Protein AF-A0A1K1MQF0-F1 (afdb_monomer)

Secondary structure (DSSP, 8-state):
---HHHHHHHHHHHTTTTT-HHHHHHHHHHTT--HHHHHHHHHHHTSPPTTHHHHHHHHHHHHH-GGGGG--HHHHHHHHHHHHHTTS--S----HHHHHHHHHHTT-----------S-PPPTTS-PPP-SSTT----SSTTS-EEEEEEEEEETTEEEEEEEEEETTT--EEEEEEESS-SHHHHHHHHHHHHHH-GGGGG---S---------S-------TTHHHHGGG----PPP-

Foldseek 3Di:
DDDPLNLLVVLCVVCVNCVNVVCSVVSCVVSVHDPVVSVVCSVCVPPPDPCNLVLVVLVCQCVVDPVSLPDDLVNSLVVVVVCVVVVVDPDDRDDSVVSNVSCVVSVSDDDPPPDPPDVDDDDPPDDDDPPPCVPVLADPDWLPDKDKDWDWDQDPVAIKIKIFIATSHPRDTLFIFIDRDDDVVRVVRRVVRSCVSPVVNVPPPPPDDPDDPDDDDDDDDDDDPPVVVVVVPPDDDDDDD

pLDDT: mean 79.29, std 22.51, range [23.83, 96.75]

Mean predicted aligned error: 16.47 Å

Nearest PDB structures (foldseek):
  5mrc-assembly1_5  TM=5.516E-01  e=6.733E-02  Saccharomyces cerevisiae
  7qh7-assembly1_c  TM=4.414E-01  e=7.153E-02  Homo sapiens
  7nql-assembly1_Bh  TM=4.795E-01  e=1.479E-01  Sus scrofa
  8qbn-assembly1_Y  TM=4.069E-01  e=4.670E-01  Homo sapiens
  3a7u-assembly1_A  TM=4.341E-01  e=8.553E-01  Bos taurus

Sequence (241 aa):
EVGKEERLKFIAIKTDDGKVKGRINFYCKALEVTRQAFYDYLDRKNKPWKYQALANEMMKIHNDDKYNDTYGRQRMYMALLLKKRAGEIAIDIPCEATVRKVMAQIGLIHKPQRKPNGITKADSEARKSDDLLKRDFHADKPLEKAVTDISELKAKDGKVYVSAIFDCFDLMPLGLAIEDNMRASLCVHTVENAKNAYPDINTFRQRQPVHKCRISDSNKEVWDNSKYEQCRRKMPRQRQM

Structure (mmCIF, N/CA/C/O backbone):
data_AF-A0A1K1MQF0-F1
#
_entry.id   AF-A0A1K1MQF0-F1
#
loop_
_atom_site.group_PDB
_atom_site.id
_atom_site.type_symbol
_atom_site.label_atom_id
_atom_site.label_alt_id
_atom_site.label_comp_id
_atom_site.label_asym_id
_atom_site.label_entity_id
_atom_site.label_seq_id
_atom_site.pdbx_PDB_ins_code
_atom_site.Cartn_x
_atom_site.Cartn_y
_atom_site.Cartn_z
_atom_site.occupancy
_atom_site.B_iso_or_equiv
_atom_site.auth_seq_id
_atom_site.auth_comp_id
_atom_site.auth_asym_id
_atom_site.auth_atom_id
_atom_site.pdbx_PDB_model_num
ATOM 1 N N . GLU A 1 1 ? -22.637 17.842 13.318 1.00 62.53 1 GLU A N 1
ATOM 2 C CA . GLU A 1 1 ? -23.403 17.161 14.383 1.00 62.53 1 GLU A CA 1
ATOM 3 C C . GLU A 1 1 ? -22.451 16.330 15.228 1.00 62.53 1 GLU A C 1
ATOM 5 O O . GLU A 1 1 ? -21.556 15.715 14.664 1.00 62.53 1 GLU A O 1
ATOM 10 N N . VAL A 1 2 ? -22.605 16.343 16.554 1.00 78.62 2 VAL A N 1
ATOM 11 C CA . VAL A 1 2 ? -21.794 15.512 17.465 1.00 78.62 2 VAL A CA 1
ATOM 12 C C . VAL A 1 2 ? -22.298 14.072 17.392 1.00 78.62 2 VAL A C 1
ATOM 14 O O . VAL A 1 2 ? -23.501 13.831 17.566 1.00 78.62 2 VAL A O 1
ATOM 17 N N . GLY A 1 3 ? -21.395 13.125 17.138 1.00 88.56 3 GLY A N 1
ATOM 18 C CA . GLY A 1 3 ? -21.725 11.714 16.959 1.00 88.56 3 GLY A CA 1
ATOM 19 C C . GLY A 1 3 ? -22.238 11.065 18.248 1.00 88.56 3 GLY A C 1
ATOM 20 O O . GLY A 1 3 ? -21.877 11.460 19.357 1.00 88.56 3 GLY A O 1
ATOM 21 N N . LYS A 1 4 ? -23.067 10.018 18.128 1.00 89.19 4 LYS A N 1
ATOM 22 C CA . LYS A 1 4 ? -23.663 9.310 19.283 1.00 89.19 4 LYS A CA 1
ATOM 23 C C . LYS A 1 4 ? -22.617 8.839 20.306 1.00 89.19 4 LYS A C 1
ATOM 25 O O . LYS A 1 4 ? -22.860 8.896 21.508 1.00 89.19 4 LYS A O 1
ATOM 30 N N . GLU A 1 5 ? -21.446 8.403 19.847 1.00 88.25 5 GLU A N 1
ATOM 31 C CA . GLU A 1 5 ? -20.354 7.935 20.711 1.00 88.25 5 GLU A CA 1
ATOM 32 C C . GLU A 1 5 ? -19.682 9.067 21.506 1.00 88.25 5 GLU A C 1
ATOM 34 O O . GLU A 1 5 ? -19.318 8.875 22.664 1.00 88.25 5 GLU A O 1
ATOM 39 N N . GLU A 1 6 ? -19.580 10.265 20.932 1.00 91.50 6 GLU A N 1
ATOM 40 C CA . GLU A 1 6 ? -19.057 11.454 21.615 1.00 91.50 6 GLU A CA 1
ATOM 41 C C . GLU A 1 6 ? -20.032 11.942 22.691 1.00 91.50 6 GLU A C 1
ATOM 43 O O . GLU A 1 6 ? -19.617 12.267 23.805 1.00 91.50 6 GLU A O 1
ATOM 48 N N . ARG A 1 7 ? -21.341 11.894 22.403 1.00 94.31 7 ARG A N 1
ATOM 49 C CA . ARG A 1 7 ? -22.393 12.178 23.392 1.00 94.31 7 ARG A CA 1
ATOM 50 C C . ARG A 1 7 ? -22.310 11.209 24.574 1.00 94.31 7 ARG A C 1
ATOM 52 O O . ARG A 1 7 ? -22.320 11.638 25.722 1.00 94.31 7 ARG A O 1
ATOM 59 N N . LEU A 1 8 ? -22.154 9.911 24.308 1.00 94.44 8 LEU A N 1
ATOM 60 C CA . LEU A 1 8 ? -21.991 8.881 25.343 1.00 94.44 8 LEU A CA 1
ATOM 61 C C . LEU A 1 8 ? -20.730 9.096 26.198 1.00 94.44 8 LEU A C 1
ATOM 63 O O . LEU A 1 8 ? -20.809 9.030 27.427 1.00 94.44 8 LEU A O 1
ATOM 67 N N . LYS A 1 9 ? -19.591 9.428 25.570 1.00 93.06 9 LYS A N 1
ATOM 68 C CA . LYS A 1 9 ? -18.346 9.797 26.270 1.00 93.06 9 LYS A CA 1
ATOM 69 C C . LYS A 1 9 ? -18.548 10.992 27.200 1.00 93.06 9 LYS A C 1
ATOM 71 O O . LYS A 1 9 ? -18.100 10.956 28.344 1.00 93.06 9 LYS A O 1
ATOM 76 N N . PHE A 1 10 ? -19.251 12.025 26.741 1.00 94.00 10 PHE A N 1
ATOM 77 C CA . PHE A 1 10 ? -19.553 13.197 27.558 1.00 94.00 10 PHE A CA 1
ATOM 78 C C . PHE A 1 10 ? -20.402 12.844 28.787 1.00 94.00 10 PHE A C 1
ATOM 80 O O . PHE A 1 10 ? -20.076 13.276 29.894 1.00 94.00 10 PHE A O 1
ATOM 87 N N . ILE A 1 11 ? -21.453 12.029 28.619 1.00 93.56 11 ILE A N 1
ATOM 88 C CA . ILE A 1 11 ? -22.293 11.572 29.741 1.00 93.56 11 ILE A CA 1
ATOM 89 C C . ILE A 1 11 ? -21.434 10.831 30.766 1.00 93.56 11 ILE A C 1
ATOM 91 O O . ILE A 1 11 ? -21.545 11.096 31.962 1.00 93.56 11 ILE A O 1
ATOM 95 N N . ALA A 1 12 ? -20.548 9.947 30.307 1.00 93.00 12 ALA A N 1
ATOM 96 C CA . ALA A 1 12 ? -19.664 9.170 31.169 1.00 93.00 12 ALA A CA 1
ATOM 97 C C . ALA A 1 12 ? -18.746 10.074 32.009 1.00 93.00 12 ALA A C 1
ATOM 99 O O . ALA A 1 12 ? -18.723 9.958 33.231 1.00 93.00 12 ALA A O 1
ATOM 100 N N . ILE A 1 13 ? -18.101 11.063 31.381 1.00 93.12 13 ILE A N 1
ATOM 101 C CA . ILE A 1 13 ? -17.259 12.053 32.075 1.00 93.12 13 ILE A CA 1
ATOM 102 C C . ILE A 1 13 ? -18.073 12.842 33.110 1.00 93.12 13 ILE A C 1
ATOM 104 O O . ILE A 1 13 ? -17.643 13.024 34.246 1.00 93.12 13 ILE A O 1
ATOM 108 N N . LYS A 1 14 ? -19.272 13.310 32.744 1.00 93.12 14 LYS A N 1
ATOM 109 C CA . LYS A 1 14 ? -20.108 14.150 33.619 1.00 93.12 14 LYS A CA 1
ATOM 110 C C . LYS A 1 14 ? -20.800 13.397 34.752 1.00 93.12 14 LYS A C 1
ATOM 112 O O . LYS A 1 14 ? -21.324 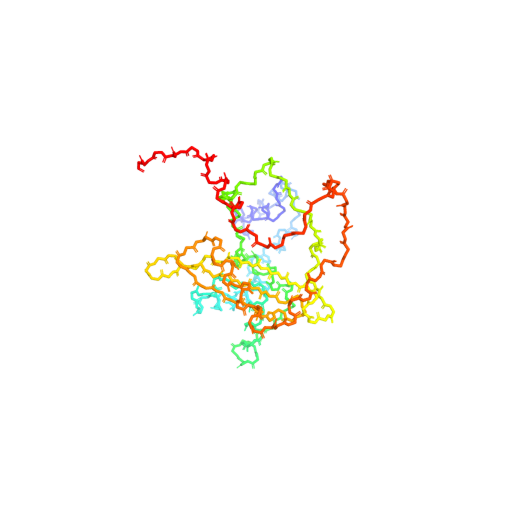14.040 35.663 1.00 93.12 14 LYS A O 1
ATOM 117 N N . THR A 1 15 ? -20.845 12.071 34.686 1.00 92.38 15 THR A N 1
ATOM 118 C CA . THR A 1 15 ? -21.513 11.222 35.682 1.00 92.38 15 THR A CA 1
ATOM 119 C C . THR A 1 15 ? -20.541 10.346 36.466 1.00 92.38 15 THR A C 1
ATOM 121 O O . THR A 1 15 ? -21.007 9.511 37.240 1.00 92.38 15 THR A O 1
ATOM 124 N N . ASP A 1 16 ? -19.228 10.549 36.289 1.00 91.12 16 ASP A N 1
ATOM 125 C CA . ASP A 1 16 ? -18.165 9.679 36.813 1.00 91.12 16 ASP A CA 1
ATOM 126 C C . ASP A 1 16 ? -18.473 8.203 36.517 1.00 91.12 16 ASP A C 1
ATOM 128 O O . ASP A 1 16 ? -18.718 7.396 37.413 1.00 91.12 16 ASP A O 1
ATOM 132 N N . ASP A 1 17 ? -18.608 7.897 35.222 1.00 89.44 17 ASP A N 1
ATOM 133 C CA . ASP A 1 17 ? -18.950 6.573 34.691 1.00 89.44 17 ASP A CA 1
ATOM 134 C C . ASP A 1 17 ? -20.224 5.965 35.310 1.00 89.44 17 ASP A C 1
ATOM 136 O O . ASP A 1 17 ? -20.354 4.757 35.497 1.00 89.44 17 ASP A O 1
ATOM 140 N N . GLY A 1 18 ? -21.203 6.820 35.617 1.00 86.88 18 GLY A N 1
ATOM 141 C CA . GLY A 1 18 ? -22.500 6.412 36.150 1.00 86.88 18 GLY A CA 1
ATOM 142 C C . GLY A 1 18 ? -22.577 6.308 37.677 1.00 86.88 18 GLY A C 1
ATOM 143 O O . GLY A 1 18 ? -23.633 5.925 38.190 1.00 86.88 18 GLY A O 1
ATOM 144 N N . LYS A 1 19 ? -21.532 6.696 38.426 1.00 88.50 19 LYS A N 1
ATOM 145 C CA . LYS A 1 19 ? -21.603 6.794 39.897 1.00 88.50 19 LYS A CA 1
ATOM 146 C C . LYS A 1 19 ? -22.586 7.875 40.354 1.00 88.50 19 LYS A C 1
ATOM 148 O O . LYS A 1 19 ? -23.324 7.678 41.320 1.00 88.50 19 LYS A O 1
ATOM 153 N N . VAL A 1 20 ? -22.685 8.990 39.624 1.00 89.06 20 VAL A N 1
ATOM 154 C CA . VAL A 1 20 ? -23.633 10.082 39.916 1.00 89.06 20 VAL A CA 1
ATOM 155 C C . VAL A 1 20 ? -25.006 9.789 39.293 1.00 89.06 20 VAL A C 1
ATOM 157 O O . VAL A 1 20 ? -25.426 10.411 38.312 1.00 89.06 20 VAL A O 1
ATOM 160 N N . LYS A 1 21 ? -25.741 8.830 39.876 1.00 82.38 21 LYS A N 1
ATOM 161 C CA . LYS A 1 21 ? -27.009 8.301 39.326 1.00 82.38 21 LYS A CA 1
ATOM 162 C C . LYS A 1 21 ? -28.082 9.366 39.062 1.00 82.38 21 LYS A C 1
ATOM 164 O O . LYS A 1 21 ? -28.774 9.305 38.045 1.00 82.38 21 LYS A O 1
ATOM 169 N N . GLY A 1 22 ? -28.189 10.373 39.934 1.00 82.19 22 GLY A N 1
ATOM 170 C CA . GLY A 1 22 ? -29.216 11.421 39.847 1.00 82.19 22 GLY A CA 1
ATOM 171 C C . GLY A 1 22 ? -29.133 12.296 38.590 1.00 82.19 22 GLY A C 1
ATOM 172 O O . GLY A 1 22 ? -30.143 12.840 38.155 1.00 82.19 22 GLY A O 1
ATOM 173 N N . ARG A 1 23 ? -27.956 12.393 37.954 1.00 87.56 23 ARG A N 1
ATOM 174 C CA . ARG A 1 23 ? -27.744 13.247 36.769 1.00 87.56 23 ARG A CA 1
ATOM 175 C C . ARG A 1 23 ? -27.770 12.486 35.442 1.00 87.56 23 ARG A C 1
ATOM 177 O O . ARG A 1 23 ? -27.858 13.114 34.392 1.00 87.56 23 ARG A O 1
ATOM 184 N N . ILE A 1 24 ? -27.763 11.149 35.464 1.00 92.12 24 ILE A N 1
ATOM 185 C CA . ILE A 1 24 ? -27.750 10.324 34.241 1.00 92.12 24 ILE A CA 1
ATOM 186 C C . ILE A 1 24 ? -28.986 10.610 33.380 1.00 92.12 24 ILE A C 1
ATOM 188 O O . ILE A 1 24 ? -28.863 10.797 32.174 1.00 92.12 24 ILE A O 1
ATOM 192 N N . ASN A 1 25 ? -30.175 10.695 33.996 1.00 93.00 25 ASN A N 1
ATOM 193 C CA . ASN A 1 25 ? -31.421 10.967 33.265 1.00 93.00 25 ASN A CA 1
ATOM 194 C C . ASN A 1 25 ? -31.382 12.309 32.536 1.00 93.00 25 ASN A C 1
ATOM 196 O O . ASN A 1 25 ? -31.827 12.413 31.399 1.00 93.00 25 ASN A O 1
ATOM 200 N N . PHE A 1 26 ? -30.859 13.326 33.225 1.00 93.69 26 PHE A N 1
ATOM 201 C CA . PHE A 1 26 ? -30.777 14.686 32.722 1.00 93.69 26 PHE A CA 1
ATOM 202 C C . PHE A 1 26 ? -29.915 14.737 31.459 1.00 93.69 26 PHE A C 1
ATOM 204 O O . PHE A 1 26 ? -30.385 15.189 30.420 1.00 93.69 26 PHE A O 1
ATOM 211 N N . TYR A 1 27 ? -28.701 14.179 31.512 1.00 94.25 27 TYR A N 1
ATOM 212 C CA . TYR A 1 27 ? -27.811 14.180 30.352 1.00 94.25 27 TYR A CA 1
ATOM 213 C C . TYR A 1 27 ? -28.294 13.273 29.216 1.00 94.25 27 TYR A C 1
ATOM 215 O O . TYR A 1 27 ? -28.165 13.648 28.055 1.00 94.25 27 TYR A O 1
ATOM 223 N N . CYS A 1 28 ? -28.881 12.113 29.532 1.00 94.31 28 CYS A N 1
ATOM 224 C CA . CYS A 1 28 ? -29.480 11.231 28.526 1.00 94.31 28 CYS A CA 1
ATOM 225 C C . CYS A 1 28 ? -30.584 11.955 27.740 1.00 94.31 28 CYS A C 1
ATOM 227 O O . CYS A 1 28 ? -30.585 11.918 26.513 1.00 94.31 28 CYS A O 1
ATOM 229 N N . LYS A 1 29 ? -31.481 12.673 28.433 1.00 94.00 29 LYS A N 1
ATOM 230 C CA . LYS A 1 29 ? -32.531 13.472 27.784 1.00 94.00 29 LYS A CA 1
ATOM 231 C C . LYS A 1 29 ? -31.958 14.643 26.986 1.00 94.00 29 LYS A C 1
ATOM 233 O O . LYS A 1 29 ? -32.339 14.816 25.838 1.00 94.00 29 LYS A O 1
ATOM 238 N N . ALA A 1 30 ? -31.030 15.406 27.565 1.00 94.38 30 ALA A N 1
ATOM 239 C CA . ALA A 1 30 ? -30.452 16.589 26.923 1.00 94.38 30 ALA A CA 1
ATOM 240 C C . ALA A 1 30 ? -29.650 16.269 25.649 1.00 94.38 30 ALA A C 1
ATOM 242 O O . ALA A 1 30 ? -29.559 17.105 24.758 1.00 94.38 30 ALA A O 1
ATOM 243 N N . LEU A 1 31 ? -29.054 15.074 25.566 1.00 94.06 31 LEU A N 1
ATOM 244 C CA . LEU A 1 31 ? -28.246 14.634 24.422 1.00 94.06 31 LEU A CA 1
ATOM 245 C C . LEU A 1 31 ? -28.977 13.658 23.492 1.00 94.06 31 LEU A C 1
ATOM 247 O O . LEU A 1 31 ? -28.362 13.147 22.551 1.00 94.06 31 LEU A O 1
ATOM 251 N N . GLU A 1 32 ? -30.261 13.403 23.757 1.00 94.56 32 GLU A N 1
ATOM 252 C CA . GLU A 1 32 ? -31.120 12.507 22.975 1.00 94.56 32 GLU A CA 1
ATOM 253 C C . GLU A 1 32 ? -30.561 11.076 22.883 1.00 94.56 32 GLU A C 1
ATOM 255 O O . GLU A 1 32 ? -30.546 10.435 21.832 1.00 94.56 32 GLU A O 1
ATOM 260 N N . VAL A 1 33 ? -30.065 10.555 24.009 1.00 94.88 33 VAL A N 1
ATOM 261 C CA . VAL A 1 33 ? -29.541 9.189 24.119 1.00 94.88 33 VAL A CA 1
ATOM 262 C C . VAL A 1 33 ? -30.343 8.410 25.155 1.00 94.88 33 VAL A C 1
ATOM 264 O O . VAL A 1 33 ? -30.633 8.893 26.245 1.00 94.88 33 VAL A O 1
ATOM 267 N N . THR A 1 34 ? -30.691 7.163 24.848 1.00 95.06 34 THR A N 1
ATOM 268 C CA . THR A 1 34 ? -31.372 6.280 25.803 1.00 95.06 34 THR A CA 1
ATOM 269 C C . THR A 1 34 ? -30.442 5.882 26.951 1.00 95.06 34 THR A C 1
ATOM 271 O O . THR A 1 34 ? -29.267 5.597 26.714 1.00 95.06 34 THR A O 1
ATOM 274 N N . ARG A 1 35 ? -30.983 5.718 28.165 1.00 93.00 35 ARG A N 1
ATOM 275 C CA . ARG A 1 35 ? -30.241 5.149 29.308 1.00 93.00 35 ARG A CA 1
ATOM 276 C C . ARG A 1 35 ? -29.629 3.778 29.003 1.00 93.00 35 ARG A C 1
ATOM 278 O O . ARG A 1 35 ? -28.502 3.536 29.414 1.00 93.00 35 ARG A O 1
ATOM 285 N N . GLN A 1 36 ? -30.340 2.924 28.260 1.00 93.69 36 GLN A N 1
ATOM 286 C CA . GLN A 1 36 ? -29.833 1.610 27.852 1.00 93.69 36 GLN A CA 1
ATOM 287 C C . GLN A 1 36 ? -28.522 1.747 27.073 1.00 93.69 36 GLN A C 1
ATOM 289 O O . GLN A 1 36 ? -27.501 1.231 27.503 1.00 93.69 36 GLN A O 1
ATOM 294 N N . ALA A 1 37 ? -28.511 2.573 26.020 1.00 93.31 37 ALA A N 1
ATOM 295 C CA . ALA A 1 37 ? -27.298 2.845 25.250 1.00 93.31 37 ALA A CA 1
ATOM 296 C C . ALA A 1 37 ? -26.139 3.414 26.094 1.00 93.31 37 ALA A C 1
ATOM 298 O O . ALA A 1 37 ? -24.980 3.198 25.744 1.00 93.31 37 ALA A O 1
ATOM 299 N N . PHE A 1 38 ? -26.423 4.140 27.184 1.00 93.88 38 PHE A N 1
ATOM 300 C CA . PHE A 1 38 ? -25.391 4.597 28.120 1.00 93.88 38 PHE A CA 1
ATOM 301 C C . PHE A 1 38 ? -24.795 3.450 28.942 1.00 93.88 38 PHE A C 1
ATOM 303 O O . PHE A 1 38 ? -23.575 3.354 29.044 1.00 93.88 38 PHE A O 1
ATOM 310 N N . TYR A 1 39 ? -25.619 2.554 29.480 1.00 92.56 39 TYR A N 1
ATOM 311 C CA . TYR A 1 39 ? -25.113 1.382 30.197 1.00 92.56 39 TYR A CA 1
ATOM 312 C C . TYR A 1 39 ? -24.409 0.387 29.266 1.00 92.56 39 TYR A C 1
ATOM 314 O O . TYR A 1 39 ? -23.329 -0.090 29.610 1.00 92.56 39 TYR A O 1
ATOM 322 N N . ASP A 1 40 ? -24.924 0.174 28.052 1.00 92.44 40 ASP A N 1
ATOM 323 C CA . ASP A 1 40 ? -24.245 -0.614 27.014 1.00 92.44 40 ASP A CA 1
ATOM 324 C C . ASP A 1 40 ? -22.883 0.004 26.654 1.00 92.44 40 ASP A C 1
ATOM 326 O O . ASP A 1 40 ? -21.899 -0.697 26.412 1.00 92.44 40 ASP A O 1
ATOM 330 N N . TYR A 1 41 ? -22.805 1.341 26.633 1.00 92.69 41 TYR A N 1
ATOM 331 C CA . TYR A 1 41 ? -21.550 2.062 26.453 1.00 92.69 41 TYR A CA 1
ATOM 332 C C . TYR A 1 41 ? -20.568 1.818 27.603 1.00 92.69 41 TYR A C 1
ATOM 334 O O . TYR A 1 41 ? -19.389 1.597 27.338 1.00 92.69 41 TYR A O 1
ATOM 342 N N . LEU A 1 42 ? -21.020 1.846 28.857 1.00 91.56 42 LEU A N 1
ATOM 343 C CA . LEU A 1 42 ? -20.149 1.585 30.006 1.00 91.56 42 LEU A CA 1
ATOM 344 C C . LEU A 1 42 ? -19.598 0.154 29.985 1.00 91.56 42 LEU A C 1
ATOM 346 O O . LEU A 1 42 ? -18.405 -0.033 30.215 1.00 91.56 42 LEU A O 1
ATOM 350 N N . ASP A 1 43 ? -20.427 -0.829 29.627 1.00 89.69 43 ASP A N 1
ATOM 351 C CA . ASP A 1 43 ? -20.006 -2.230 29.506 1.00 89.69 43 ASP A CA 1
ATOM 352 C C . ASP A 1 43 ? -18.952 -2.432 28.402 1.00 89.69 43 ASP A C 1
ATOM 354 O O . ASP A 1 43 ? -17.965 -3.147 28.581 1.00 89.69 43 ASP A O 1
ATOM 358 N N . ARG A 1 44 ? -19.105 -1.756 27.256 1.00 88.00 44 ARG A N 1
ATOM 359 C CA . ARG A 1 44 ? -18.134 -1.851 26.151 1.00 88.00 44 ARG A CA 1
ATOM 360 C C . ARG A 1 44 ? -16.904 -0.954 26.313 1.00 88.00 44 ARG A C 1
ATOM 362 O O . ARG A 1 44 ? -15.897 -1.236 25.674 1.00 88.00 44 ARG A O 1
ATOM 369 N N . LYS A 1 45 ? -16.963 0.115 27.122 1.00 83.81 45 LYS A N 1
ATOM 370 C CA . LYS A 1 45 ? -15.886 1.120 27.268 1.00 83.81 45 LYS A CA 1
ATOM 371 C C . LYS A 1 45 ? -14.561 0.484 27.686 1.00 83.81 45 LYS A C 1
ATOM 373 O O . LYS A 1 45 ? -13.519 0.859 27.161 1.00 83.81 45 LYS A O 1
ATOM 378 N N . ASN A 1 46 ? -14.619 -0.471 28.612 1.00 82.19 46 ASN A N 1
ATOM 379 C CA . ASN A 1 46 ? -13.435 -1.132 29.166 1.00 82.19 46 ASN A CA 1
ATOM 380 C C . ASN A 1 46 ? -13.073 -2.429 28.431 1.00 82.19 46 ASN A C 1
ATOM 382 O O . ASN A 1 46 ? -12.080 -3.070 28.774 1.00 82.19 46 ASN A O 1
ATOM 386 N N . LYS A 1 47 ? -13.863 -2.842 27.430 1.00 84.75 47 LYS A N 1
ATOM 387 C CA . LYS A 1 47 ? -13.553 -4.044 26.659 1.00 84.75 47 LYS A CA 1
ATOM 388 C C . LYS A 1 47 ? -12.400 -3.744 25.701 1.00 84.75 47 LYS A C 1
ATOM 390 O O . LYS A 1 47 ? -12.435 -2.723 25.009 1.00 84.75 47 LYS A O 1
ATOM 395 N N . PRO A 1 48 ? -11.389 -4.627 25.628 1.00 83.31 48 PRO A N 1
ATOM 396 C CA . PRO A 1 48 ? -10.318 -4.470 24.664 1.00 83.31 48 PRO A CA 1
ATOM 397 C C . PRO A 1 48 ? -10.908 -4.447 23.257 1.00 83.31 48 PRO A C 1
ATOM 399 O O . PRO A 1 48 ? -11.870 -5.153 22.938 1.00 83.31 48 PRO A O 1
ATOM 402 N N . TRP A 1 49 ? -10.329 -3.610 22.404 1.00 88.25 49 TRP A N 1
ATOM 403 C CA . TRP A 1 49 ? -10.736 -3.544 21.013 1.00 88.25 49 TRP A CA 1
ATOM 404 C C . TRP A 1 49 ? -10.611 -4.932 20.366 1.00 88.25 49 TRP A C 1
ATOM 406 O O . TRP A 1 49 ? -9.609 -5.618 20.553 1.00 88.25 49 TRP A O 1
ATOM 416 N N . LYS A 1 50 ? -11.613 -5.352 19.577 1.00 89.50 50 LYS A N 1
ATOM 417 C CA . LYS A 1 50 ? -11.656 -6.679 18.925 1.00 89.50 50 LYS A CA 1
ATOM 418 C C . LYS A 1 50 ? -10.342 -7.050 18.224 1.00 89.50 50 LYS A C 1
ATOM 420 O O . LYS A 1 50 ? -9.955 -8.212 18.225 1.00 89.50 50 LYS A O 1
ATOM 425 N N . TYR A 1 51 ? -9.674 -6.070 17.615 1.00 94.38 51 TYR A N 1
ATOM 426 C CA . TYR A 1 51 ? -8.428 -6.271 16.873 1.00 94.38 51 TYR A CA 1
ATOM 427 C C . TYR A 1 51 ? -7.183 -5.840 17.651 1.00 94.38 51 TYR A C 1
ATOM 429 O O . TYR A 1 51 ? -6.127 -5.702 17.046 1.00 94.38 51 TYR A O 1
ATOM 437 N N . GLN A 1 52 ? -7.270 -5.649 18.970 1.00 93.38 52 GLN A N 1
ATOM 438 C CA . GLN A 1 52 ? -6.146 -5.184 19.783 1.00 93.38 52 GLN A CA 1
ATOM 439 C C . GLN A 1 52 ? -4.940 -6.122 19.677 1.00 93.38 52 GLN A C 1
ATOM 441 O O . GLN A 1 52 ? -3.825 -5.660 19.466 1.00 93.38 52 GLN A O 1
ATOM 446 N N . ALA A 1 53 ? -5.156 -7.438 19.760 1.00 94.06 53 ALA A N 1
ATOM 447 C CA . ALA A 1 53 ? -4.072 -8.411 19.630 1.00 94.06 53 ALA A CA 1
ATOM 448 C C . ALA A 1 53 ? -3.417 -8.354 18.237 1.00 94.06 53 ALA A C 1
ATOM 450 O O . ALA A 1 53 ? -2.197 -8.315 18.126 1.00 94.06 53 ALA A O 1
ATOM 451 N N . LEU A 1 54 ? -4.227 -8.253 17.179 1.00 95.88 54 LEU A N 1
ATOM 452 C CA . LEU A 1 54 ? -3.748 -8.110 15.802 1.00 95.88 54 LEU A CA 1
ATOM 453 C C . LEU A 1 54 ? -2.970 -6.806 15.591 1.00 95.88 54 LEU A C 1
ATOM 455 O O . LEU A 1 54 ? -1.918 -6.812 14.961 1.00 95.88 54 LEU A O 1
ATOM 459 N N . ALA A 1 55 ? -3.471 -5.700 16.136 1.00 95.50 55 ALA A N 1
ATOM 460 C CA . ALA A 1 55 ? -2.806 -4.407 16.107 1.00 95.50 55 ALA A CA 1
ATOM 461 C C . ALA A 1 55 ? -1.448 -4.449 16.813 1.00 95.50 55 ALA A C 1
ATOM 463 O O . ALA A 1 55 ? -0.472 -3.934 16.277 1.00 95.50 55 ALA A O 1
ATOM 464 N N . ASN A 1 56 ? -1.367 -5.100 17.976 1.00 95.25 56 ASN A N 1
ATOM 465 C CA . ASN A 1 56 ? -0.114 -5.247 18.708 1.00 95.25 56 ASN A CA 1
ATOM 466 C C . ASN A 1 56 ? 0.929 -6.017 17.880 1.00 95.25 56 ASN A C 1
ATOM 468 O O . ASN A 1 56 ? 2.076 -5.589 17.809 1.00 95.25 56 ASN A O 1
ATOM 472 N N . GLU A 1 57 ? 0.536 -7.101 17.203 1.00 96.12 57 GLU A N 1
ATOM 473 C CA . GLU A 1 57 ? 1.446 -7.848 16.321 1.00 96.12 57 GLU A CA 1
ATOM 474 C C . GLU A 1 57 ? 1.878 -7.043 15.089 1.00 96.12 57 GLU A C 1
ATOM 476 O O . GLU A 1 57 ? 3.053 -7.052 14.727 1.00 96.12 57 GLU A O 1
ATOM 481 N N . MET A 1 58 ? 0.967 -6.282 14.473 1.00 95.50 58 MET A N 1
ATOM 482 C CA . MET A 1 58 ? 1.320 -5.370 13.377 1.00 95.50 58 MET A CA 1
ATOM 483 C C . MET A 1 58 ? 2.327 -4.307 13.816 1.00 95.50 58 MET A C 1
ATOM 485 O O . MET A 1 58 ? 3.250 -3.996 13.067 1.00 95.50 58 MET A O 1
ATOM 489 N N . MET A 1 59 ? 2.163 -3.76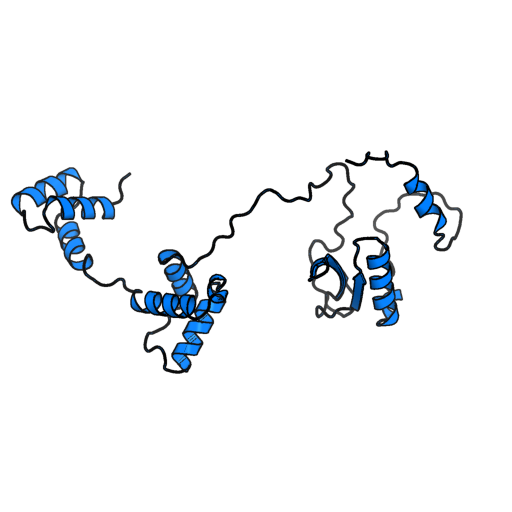1 15.024 1.00 95.31 59 MET A N 1
ATOM 490 C CA . MET A 1 59 ? 3.087 -2.777 15.587 1.00 95.31 59 MET A CA 1
ATOM 491 C C . MET A 1 59 ? 4.453 -3.389 15.897 1.00 95.31 59 MET A C 1
ATOM 493 O O . MET A 1 59 ? 5.459 -2.738 15.642 1.00 95.31 59 MET A O 1
ATOM 497 N N . LYS A 1 60 ? 4.510 -4.636 16.389 1.00 95.56 60 LYS A N 1
ATOM 498 C CA . LYS A 1 60 ? 5.780 -5.365 16.541 1.00 95.56 60 LYS A CA 1
ATOM 499 C C . LYS A 1 60 ? 6.482 -5.494 15.193 1.00 95.56 60 LYS A C 1
ATOM 501 O O . LYS A 1 60 ? 7.573 -4.973 15.046 1.00 95.56 60 LYS A O 1
ATOM 506 N N . ILE A 1 61 ? 5.804 -6.046 14.181 1.00 94.56 61 ILE A N 1
ATOM 507 C CA . ILE A 1 61 ? 6.362 -6.186 12.823 1.00 94.56 61 ILE A CA 1
ATOM 508 C C . ILE A 1 61 ? 6.853 -4.840 12.282 1.00 94.56 61 ILE A C 1
ATOM 510 O O . ILE A 1 61 ? 7.933 -4.759 11.710 1.00 94.56 61 ILE A O 1
ATOM 514 N N . HIS A 1 62 ? 6.073 -3.775 12.459 1.00 93.62 62 HIS A N 1
ATOM 515 C CA . HIS A 1 62 ? 6.461 -2.441 12.012 1.00 93.62 62 HIS A CA 1
ATOM 516 C C . HIS A 1 62 ? 7.715 -1.912 12.725 1.00 93.62 62 HIS A C 1
ATOM 518 O O . HIS A 1 62 ? 8.534 -1.264 12.087 1.00 93.62 62 HIS A O 1
ATOM 524 N N . ASN A 1 63 ? 7.875 -2.204 14.016 1.00 93.75 63 ASN A N 1
ATOM 525 C CA . ASN A 1 63 ? 9.005 -1.745 14.823 1.00 93.75 63 ASN A CA 1
ATOM 526 C C . ASN A 1 63 ? 10.230 -2.674 14.763 1.00 93.75 63 ASN A C 1
ATOM 528 O O . ASN A 1 63 ? 11.300 -2.266 15.207 1.00 93.75 63 ASN A O 1
ATOM 532 N N . ASP A 1 64 ? 10.085 -3.895 14.237 1.00 93.00 64 ASP A N 1
ATOM 533 C CA . ASP A 1 64 ? 11.177 -4.871 14.117 1.00 93.00 64 ASP A CA 1
ATOM 534 C C . ASP A 1 64 ? 12.311 -4.352 13.206 1.00 93.00 64 ASP A C 1
ATOM 536 O O . ASP A 1 64 ? 13.478 -4.655 13.442 1.00 93.00 64 ASP A O 1
ATOM 540 N N . ASP A 1 65 ? 11.983 -3.555 12.181 1.00 91.44 65 ASP A N 1
ATOM 541 C CA . ASP A 1 65 ? 12.951 -2.970 11.247 1.00 91.44 65 ASP A CA 1
ATOM 542 C C . ASP A 1 65 ? 12.522 -1.553 10.833 1.00 91.44 65 ASP A C 1
ATOM 544 O O . ASP A 1 65 ? 11.359 -1.302 10.511 1.00 91.44 65 ASP A O 1
ATOM 548 N N . LYS A 1 66 ? 13.486 -0.630 10.760 1.00 86.81 66 LYS A N 1
ATOM 549 C CA . LYS A 1 66 ? 13.291 0.737 10.263 1.00 86.81 66 LYS A CA 1
ATOM 550 C C . LYS A 1 66 ? 12.653 0.782 8.867 1.00 86.81 66 LYS A C 1
ATOM 552 O O . LYS A 1 66 ? 11.906 1.714 8.598 1.00 86.81 66 LYS A O 1
ATOM 557 N N . TYR A 1 67 ? 12.931 -0.185 7.992 1.00 86.44 67 TYR A N 1
ATOM 558 C CA . TYR A 1 67 ? 12.405 -0.243 6.620 1.00 86.44 67 TYR A CA 1
ATOM 559 C C . TYR A 1 67 ? 10.968 -0.790 6.522 1.00 86.44 67 TYR A C 1
ATOM 561 O O . TYR A 1 67 ? 10.341 -0.733 5.451 1.00 86.44 67 TYR A O 1
ATOM 569 N N . ASN A 1 68 ? 10.419 -1.308 7.629 1.00 88.06 68 ASN A N 1
ATOM 570 C CA . ASN A 1 68 ? 9.034 -1.778 7.695 1.00 88.06 68 ASN A CA 1
ATOM 571 C C . ASN A 1 68 ? 8.028 -0.620 7.787 1.00 88.06 68 ASN A C 1
ATOM 573 O O . ASN A 1 68 ? 6.816 -0.833 7.676 1.00 88.06 68 ASN A O 1
ATOM 577 N N . ASP A 1 69 ? 8.510 0.619 7.892 1.00 84.19 69 ASP A N 1
ATOM 578 C CA . ASP A 1 69 ? 7.711 1.833 7.744 1.00 84.19 69 ASP A CA 1
ATOM 579 C C . ASP A 1 69 ? 7.005 1.932 6.382 1.00 84.19 69 ASP A C 1
ATOM 581 O O . ASP A 1 69 ? 5.898 2.465 6.278 1.00 84.19 69 ASP A O 1
ATOM 585 N N . THR A 1 70 ? 7.594 1.326 5.349 1.00 84.06 70 THR A N 1
ATOM 586 C CA . THR A 1 70 ? 7.030 1.262 3.998 1.00 84.06 70 THR A CA 1
ATOM 587 C C . THR A 1 70 ? 6.035 0.121 3.783 1.00 84.06 70 THR A C 1
ATOM 589 O O . THR A 1 70 ? 5.507 -0.016 2.672 1.00 84.06 70 THR A O 1
ATOM 592 N N . TYR A 1 71 ? 5.783 -0.738 4.778 1.00 89.69 71 TYR A N 1
ATOM 593 C CA . TYR A 1 71 ? 4.956 -1.927 4.575 1.00 89.69 71 TYR A CA 1
ATOM 594 C C . TYR A 1 71 ? 3.519 -1.553 4.222 1.00 89.69 71 TYR A C 1
ATOM 596 O O . TYR A 1 71 ? 2.714 -1.115 5.042 1.00 89.69 71 TYR A O 1
ATOM 604 N N . GLY A 1 72 ? 3.178 -1.802 2.961 1.00 89.19 72 GLY A N 1
ATOM 605 C CA . GLY A 1 72 ? 1.803 -1.773 2.500 1.00 89.19 72 GLY A CA 1
ATOM 606 C C . GLY A 1 72 ? 1.010 -2.965 3.033 1.00 89.19 72 GLY A C 1
ATOM 607 O O . GLY A 1 72 ? 1.563 -3.951 3.526 1.00 89.19 72 GLY A O 1
ATOM 608 N N . ARG A 1 73 ? -0.309 -2.896 2.844 1.00 91.69 73 ARG A N 1
ATOM 609 C CA . ARG A 1 73 ? -1.282 -3.945 3.189 1.00 91.69 73 ARG A CA 1
ATOM 610 C C . ARG A 1 73 ? -0.789 -5.364 2.883 1.00 91.69 73 ARG A C 1
ATOM 612 O O . ARG A 1 73 ? -0.840 -6.219 3.758 1.00 91.69 73 ARG A O 1
ATOM 619 N N . GLN A 1 74 ? -0.330 -5.598 1.654 1.00 92.62 74 GLN A N 1
ATOM 620 C CA . GLN A 1 74 ? 0.065 -6.926 1.190 1.00 92.62 74 GLN A CA 1
ATOM 621 C C . GLN A 1 74 ? 1.296 -7.446 1.941 1.00 92.62 74 GLN A C 1
ATOM 623 O O . GLN A 1 74 ? 1.272 -8.564 2.445 1.00 92.62 74 GLN A O 1
ATOM 628 N N . ARG A 1 75 ? 2.338 -6.615 2.092 1.00 94.81 75 ARG A N 1
ATOM 629 C CA . ARG A 1 75 ? 3.565 -6.984 2.819 1.00 94.81 75 ARG A CA 1
ATOM 630 C C . ARG A 1 75 ? 3.287 -7.258 4.296 1.00 94.81 75 ARG A C 1
ATOM 632 O O . ARG A 1 75 ? 3.733 -8.275 4.814 1.00 94.81 75 ARG A O 1
ATOM 639 N N . MET A 1 76 ? 2.473 -6.420 4.942 1.00 95.44 76 MET A N 1
ATOM 640 C CA . MET A 1 76 ? 2.055 -6.636 6.331 1.00 95.44 76 MET A CA 1
ATOM 641 C C . MET A 1 76 ? 1.249 -7.934 6.492 1.00 95.44 76 MET A C 1
ATOM 643 O O . MET A 1 76 ? 1.485 -8.706 7.417 1.00 95.44 76 MET A O 1
ATOM 647 N N . TYR A 1 77 ? 0.321 -8.209 5.571 1.00 96.31 77 TYR A N 1
ATOM 648 C CA . TYR A 1 77 ? -0.459 -9.445 5.586 1.00 96.31 77 TYR A CA 1
ATOM 649 C C . TYR A 1 77 ? 0.425 -10.690 5.430 1.00 96.31 77 TYR A C 1
ATOM 651 O O . TYR A 1 77 ? 0.279 -11.643 6.192 1.00 96.31 77 TYR A O 1
ATOM 659 N N . MET A 1 78 ? 1.379 -10.663 4.496 1.00 96.44 78 MET A N 1
ATOM 660 C CA . MET A 1 78 ? 2.333 -11.759 4.310 1.00 96.44 78 MET A CA 1
ATOM 661 C C . MET A 1 78 ? 3.226 -11.955 5.541 1.00 96.44 78 MET A C 1
ATOM 663 O O . MET A 1 78 ? 3.403 -13.091 5.971 1.00 96.44 78 MET A O 1
ATOM 667 N N . ALA A 1 79 ? 3.725 -10.875 6.149 1.00 95.69 79 ALA A N 1
ATOM 668 C CA . ALA A 1 79 ? 4.541 -10.948 7.361 1.00 95.69 79 ALA A CA 1
ATOM 669 C C . ALA A 1 79 ? 3.787 -11.606 8.528 1.00 95.69 79 ALA A C 1
ATOM 671 O O . ALA A 1 79 ? 4.317 -12.506 9.179 1.00 95.69 79 ALA A O 1
ATOM 672 N N . LEU A 1 80 ? 2.520 -11.231 8.740 1.00 96.50 80 LEU A N 1
ATOM 673 C CA . LEU A 1 80 ? 1.663 -11.870 9.741 1.00 96.50 80 LEU A CA 1
ATOM 674 C C . LEU A 1 80 ? 1.496 -13.372 9.465 1.00 96.50 80 LEU A C 1
ATOM 676 O O . LEU A 1 80 ? 1.639 -14.183 10.378 1.00 96.50 80 LEU A O 1
ATOM 680 N N . LEU A 1 81 ? 1.217 -13.759 8.213 1.00 96.56 81 LEU A N 1
ATOM 681 C CA . LEU A 1 81 ? 1.051 -15.169 7.839 1.00 96.56 81 LEU A CA 1
ATOM 682 C C . LEU A 1 81 ? 2.329 -15.987 8.054 1.00 96.56 81 LEU A C 1
ATOM 684 O O . LEU A 1 81 ? 2.245 -17.126 8.515 1.00 96.56 81 LEU A O 1
ATOM 688 N N . LEU A 1 82 ? 3.496 -15.416 7.743 1.00 95.69 82 LEU A N 1
ATOM 689 C CA . LEU A 1 82 ? 4.791 -16.059 7.972 1.00 95.69 82 LEU A CA 1
ATOM 690 C C . LEU A 1 82 ? 5.036 -16.286 9.465 1.00 95.69 82 LEU A C 1
ATOM 692 O O . LEU A 1 82 ? 5.312 -17.418 9.858 1.00 95.69 82 LEU A O 1
ATOM 696 N N . LYS A 1 83 ? 4.829 -15.262 10.302 1.00 94.88 83 LYS A N 1
ATOM 697 C CA . LYS A 1 83 ? 4.978 -15.385 11.760 1.00 94.88 83 LYS A CA 1
ATOM 698 C C . LYS A 1 83 ? 3.989 -16.382 12.377 1.00 94.88 83 LYS A C 1
ATOM 700 O O . LYS A 1 83 ? 4.361 -17.157 13.255 1.00 94.88 83 LYS A O 1
ATOM 705 N N . LYS A 1 84 ? 2.744 -16.443 11.884 1.00 95.25 84 LYS A N 1
ATOM 706 C CA . LYS A 1 84 ? 1.772 -17.473 12.304 1.00 95.25 84 LYS A CA 1
ATOM 707 C C . LYS A 1 84 ? 2.232 -18.879 11.915 1.00 95.25 84 LYS A C 1
ATOM 709 O O . LYS A 1 84 ? 2.136 -19.793 12.726 1.00 95.25 84 LYS A O 1
ATOM 714 N N . ARG A 1 85 ? 2.755 -19.065 10.698 1.00 94.00 85 ARG A N 1
ATOM 715 C CA . ARG A 1 85 ? 3.287 -20.363 10.243 1.00 94.00 85 ARG A CA 1
ATOM 716 C C . ARG A 1 85 ? 4.511 -20.800 11.054 1.00 94.00 85 ARG A C 1
ATOM 718 O O . ARG A 1 85 ? 4.662 -21.989 11.300 1.00 94.00 85 ARG A O 1
ATOM 725 N N . ALA A 1 86 ? 5.343 -19.852 11.480 1.00 94.06 86 ALA A N 1
ATOM 726 C CA . ALA A 1 86 ? 6.488 -20.095 12.354 1.00 94.06 86 ALA A CA 1
ATOM 727 C C . ALA A 1 86 ? 6.101 -20.375 13.821 1.00 94.06 86 ALA A C 1
ATOM 729 O O . ALA A 1 86 ? 6.961 -20.726 14.621 1.00 94.06 86 ALA A O 1
ATOM 730 N N . GLY A 1 87 ? 4.822 -20.227 14.192 1.00 92.56 87 GLY A N 1
ATOM 731 C CA . GLY A 1 87 ? 4.353 -20.413 15.568 1.00 92.56 87 GLY A CA 1
ATOM 732 C C . GLY A 1 87 ? 4.675 -19.246 16.509 1.00 92.56 87 GLY A C 1
ATOM 733 O O . GLY A 1 87 ? 4.415 -19.345 17.703 1.00 92.56 87 GLY A O 1
ATOM 734 N N . GLU A 1 88 ? 5.194 -18.129 15.991 1.00 91.38 88 GLU A N 1
ATOM 735 C CA . GLU A 1 88 ? 5.508 -16.926 16.779 1.00 91.38 88 GLU A CA 1
ATOM 736 C C . GLU A 1 88 ? 4.245 -16.187 17.235 1.00 91.38 88 GLU A C 1
ATOM 738 O O . GLU A 1 88 ? 4.250 -15.475 18.239 1.00 91.38 88 GLU A O 1
ATOM 743 N N . ILE A 1 89 ? 3.152 -16.346 16.483 1.00 92.38 89 ILE A N 1
ATOM 744 C CA . ILE A 1 89 ? 1.878 -15.682 16.738 1.00 92.38 89 ILE A CA 1
ATOM 745 C C . ILE A 1 89 ? 0.758 -16.723 16.808 1.00 92.38 89 ILE A C 1
ATOM 747 O O . ILE A 1 89 ? 0.527 -17.466 15.856 1.00 92.38 89 ILE A O 1
ATOM 751 N N . ALA A 1 90 ? -0.001 -16.708 17.907 1.00 90.75 90 ALA A N 1
ATOM 752 C CA . ALA A 1 90 ? -1.131 -17.614 18.144 1.00 90.75 90 ALA A CA 1
ATOM 753 C C . ALA A 1 90 ? -2.503 -17.057 17.705 1.00 90.75 90 ALA A C 1
ATOM 755 O O . ALA A 1 90 ? -3.516 -17.747 17.803 1.00 90.75 90 ALA A O 1
ATOM 756 N N . ILE A 1 91 ? -2.573 -15.801 17.251 1.00 92.19 91 ILE A N 1
ATOM 757 C CA . ILE A 1 91 ? -3.842 -15.170 16.866 1.00 92.19 91 ILE A CA 1
ATOM 758 C C . ILE A 1 91 ? -4.333 -15.670 15.506 1.00 92.19 91 ILE A C 1
ATOM 760 O O . ILE A 1 91 ? -3.548 -15.999 14.610 1.00 92.19 91 ILE A O 1
ATOM 764 N N . ASP A 1 92 ? -5.651 -15.647 15.314 1.00 92.06 92 ASP A N 1
ATOM 765 C CA . ASP A 1 92 ? -6.206 -15.839 13.984 1.00 92.06 92 ASP A CA 1
ATOM 766 C C . ASP A 1 92 ? -6.036 -14.585 13.114 1.00 92.06 92 ASP A C 1
ATOM 768 O O . ASP A 1 92 ? -6.260 -13.457 13.564 1.00 92.06 92 ASP A O 1
ATOM 772 N N . ILE A 1 93 ? -5.619 -14.785 11.862 1.00 94.12 93 ILE A N 1
ATOM 773 C CA . ILE A 1 93 ? -5.329 -13.689 10.936 1.00 94.12 93 ILE A CA 1
ATOM 774 C C . ILE A 1 93 ? -6.530 -13.557 10.000 1.00 94.12 93 ILE A C 1
ATOM 776 O O . ILE A 1 93 ? -6.767 -14.454 9.189 1.00 94.12 93 ILE A O 1
ATOM 780 N N . PRO A 1 94 ? -7.281 -12.444 10.067 1.00 94.81 94 PRO A N 1
ATOM 781 C CA . PRO A 1 94 ? -8.443 -12.245 9.217 1.00 94.81 94 PRO A CA 1
ATOM 782 C C . PRO A 1 94 ? -8.021 -11.963 7.771 1.00 94.81 94 PRO A C 1
ATOM 784 O O . PRO A 1 94 ? -6.845 -11.780 7.462 1.00 94.81 94 PRO A O 1
ATOM 787 N N . CYS A 1 95 ? -8.995 -11.849 6.867 1.00 95.56 95 CYS A N 1
ATOM 788 C CA . CYS A 1 95 ? -8.713 -11.522 5.472 1.00 95.56 95 CYS A CA 1
ATOM 789 C C . CYS A 1 95 ? -7.930 -10.203 5.316 1.00 95.56 95 CYS A C 1
ATOM 791 O O . CYS A 1 95 ? -8.059 -9.260 6.107 1.00 95.56 95 CYS A O 1
ATOM 793 N N . GLU A 1 96 ? -7.182 -10.100 4.220 1.00 95.19 96 GLU A N 1
ATOM 794 C CA . GLU A 1 96 ? -6.326 -8.954 3.894 1.00 95.19 96 GLU A CA 1
ATOM 795 C C . GLU A 1 96 ? -7.088 -7.605 3.924 1.00 95.19 96 GLU A C 1
ATOM 797 O O . GLU A 1 96 ? -6.535 -6.538 4.199 1.00 95.19 96 GLU A O 1
ATOM 802 N N . ALA A 1 97 ? -8.396 -7.608 3.631 1.00 95.44 97 ALA A N 1
ATOM 803 C CA . ALA A 1 97 ? -9.241 -6.409 3.692 1.00 95.44 97 ALA A CA 1
ATOM 804 C C . ALA A 1 97 ? -9.463 -5.917 5.127 1.00 95.44 97 ALA A C 1
ATOM 806 O O . ALA A 1 97 ? -9.471 -4.709 5.368 1.00 95.44 97 ALA A O 1
ATOM 807 N N . THR A 1 98 ? -9.610 -6.838 6.078 1.00 95.25 98 THR A N 1
ATOM 808 C CA . THR A 1 98 ? -9.716 -6.518 7.505 1.00 95.25 98 THR A CA 1
ATOM 809 C C . THR A 1 98 ? -8.381 -6.026 8.039 1.00 95.25 98 THR A C 1
ATOM 811 O O . THR A 1 98 ? -8.353 -5.009 8.723 1.00 95.25 98 THR A O 1
ATOM 814 N N . VAL A 1 99 ? -7.276 -6.660 7.637 1.00 95.69 99 VAL A N 1
ATOM 815 C CA . VAL A 1 99 ? -5.921 -6.189 7.962 1.00 95.69 99 VAL A CA 1
ATOM 816 C C . VAL A 1 99 ? -5.720 -4.740 7.528 1.00 95.69 99 VAL A C 1
ATOM 818 O O . VAL A 1 99 ? -5.334 -3.911 8.345 1.00 95.69 99 VAL A O 1
ATOM 821 N N . ARG A 1 100 ? -6.109 -4.385 6.298 1.00 94.88 100 ARG A N 1
ATOM 822 C CA . ARG A 1 100 ? -6.074 -2.989 5.834 1.00 94.88 100 ARG A CA 1
ATOM 823 C C . ARG A 1 100 ? -6.884 -2.043 6.727 1.00 94.88 100 ARG A C 1
ATOM 825 O O . ARG A 1 100 ? -6.431 -0.938 7.004 1.00 94.88 100 ARG A O 1
ATOM 832 N N . LYS A 1 101 ? -8.093 -2.437 7.147 1.00 94.81 101 LYS A N 1
ATOM 833 C CA . LYS A 1 101 ? -8.938 -1.606 8.027 1.00 94.81 101 LYS A CA 1
ATOM 834 C C . LYS A 1 101 ? -8.265 -1.373 9.379 1.00 94.81 101 LYS A C 1
ATOM 836 O O . LYS A 1 101 ? -8.217 -0.233 9.827 1.00 94.81 101 LYS A O 1
ATOM 841 N N . VAL A 1 102 ? -7.704 -2.426 9.971 1.00 95.38 102 VAL A N 1
ATOM 842 C CA . VAL A 1 102 ? -6.977 -2.352 11.245 1.00 95.38 102 VAL A CA 1
ATOM 843 C C . VAL A 1 102 ? -5.749 -1.461 11.099 1.00 95.38 102 VAL A C 1
ATOM 845 O O . VAL A 1 102 ? -5.633 -0.511 11.862 1.00 95.38 102 VAL A O 1
ATOM 848 N N . MET A 1 103 ? -4.923 -1.660 10.062 1.00 94.81 103 MET A N 1
ATOM 849 C CA . MET A 1 103 ? -3.773 -0.794 9.752 1.00 94.81 103 MET A CA 1
ATOM 850 C C . MET A 1 103 ? -4.168 0.684 9.645 1.00 94.81 103 MET A C 1
ATOM 852 O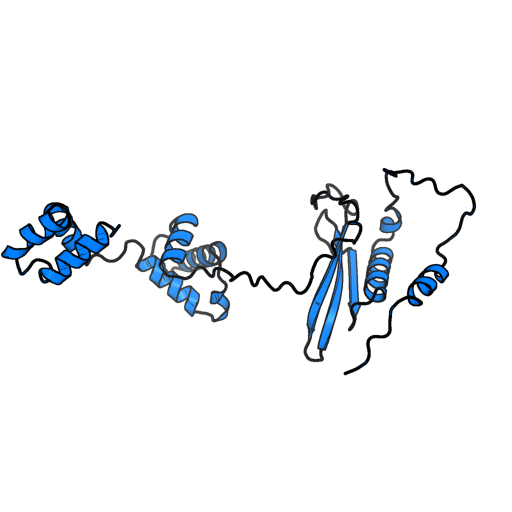 O . MET A 1 103 ? -3.454 1.546 10.148 1.00 94.81 103 MET A O 1
ATOM 856 N N . ALA A 1 104 ? -5.308 0.990 9.014 1.00 93.12 104 ALA A N 1
ATOM 857 C CA . ALA A 1 104 ? -5.809 2.360 8.915 1.00 93.12 104 ALA A CA 1
ATOM 858 C C . ALA A 1 104 ? -6.153 2.950 10.291 1.00 93.12 104 ALA A C 1
ATOM 860 O O . ALA A 1 104 ? -5.853 4.111 10.549 1.00 93.12 104 ALA A O 1
ATOM 861 N N . GLN A 1 105 ? -6.778 2.153 11.161 1.00 92.62 105 GLN A N 1
ATOM 862 C CA . GLN A 1 105 ? -7.201 2.571 12.500 1.00 92.62 105 GLN A CA 1
ATOM 863 C C . GLN A 1 105 ? -6.019 2.799 13.447 1.00 92.62 105 GLN A C 1
ATOM 865 O O . GLN A 1 105 ? -6.099 3.687 14.290 1.00 92.62 105 GLN A O 1
ATOM 870 N N . ILE A 1 106 ? -4.925 2.050 13.281 1.00 93.44 106 ILE A N 1
ATOM 871 C CA . ILE A 1 106 ? -3.690 2.213 14.070 1.00 93.44 106 ILE A CA 1
ATOM 872 C C . ILE A 1 106 ? -2.659 3.146 13.421 1.00 93.44 106 ILE A C 1
ATOM 874 O O . ILE A 1 106 ? -1.571 3.318 13.956 1.00 93.44 106 ILE A O 1
ATOM 878 N N . GLY A 1 107 ? -2.977 3.752 12.274 1.00 90.88 107 GLY A N 1
ATOM 879 C CA . GLY A 1 107 ? -2.107 4.741 11.629 1.00 90.88 107 GLY A CA 1
ATOM 880 C C . GLY A 1 107 ? -0.931 4.173 10.826 1.00 90.88 107 GLY A C 1
ATOM 881 O O . GLY A 1 107 ? -0.066 4.937 10.416 1.00 90.88 107 GLY A O 1
ATOM 882 N N . LEU A 1 108 ? -0.912 2.871 10.523 1.00 90.50 108 LEU A N 1
ATOM 883 C CA . LEU A 1 108 ? 0.142 2.237 9.713 1.00 90.50 108 LEU A CA 1
ATOM 884 C C . LEU A 1 108 ? -0.059 2.383 8.194 1.00 90.50 108 LEU A C 1
ATOM 886 O O . LEU A 1 108 ? 0.707 1.834 7.406 1.00 90.50 108 LEU A O 1
ATOM 890 N N . ILE A 1 109 ? -1.087 3.107 7.741 1.00 85.25 109 ILE A N 1
ATOM 891 C CA . ILE A 1 109 ? -1.236 3.436 6.318 1.00 85.25 109 ILE A CA 1
ATOM 892 C C . ILE A 1 109 ? -0.574 4.780 6.046 1.00 85.25 109 ILE A C 1
ATOM 894 O O . ILE A 1 109 ? -1.164 5.836 6.284 1.00 85.25 109 ILE A O 1
ATOM 898 N N . HIS A 1 110 ? 0.621 4.731 5.461 1.00 73.44 110 HIS A N 1
ATOM 899 C CA . HIS A 1 110 ? 1.238 5.907 4.869 1.00 73.44 110 HIS A CA 1
ATOM 900 C C . HIS A 1 110 ? 0.429 6.356 3.650 1.00 73.44 110 HIS A C 1
ATOM 902 O O . HIS A 1 110 ? 0.350 5.668 2.632 1.00 73.44 110 HIS A O 1
ATOM 908 N N . LYS A 1 111 ? -0.186 7.535 3.751 1.00 68.88 111 LYS A N 1
ATOM 909 C CA . LYS A 1 111 ? -0.707 8.245 2.585 1.00 68.88 111 LYS A CA 1
ATOM 910 C C . LYS A 1 111 ? 0.435 9.106 2.056 1.00 68.88 111 LYS A C 1
ATOM 912 O O . LYS A 1 111 ? 0.783 10.074 2.735 1.00 68.88 111 LYS A O 1
ATOM 917 N N . PRO A 1 112 ? 1.039 8.789 0.896 1.00 63.94 112 PRO A N 1
ATOM 918 C CA . PRO A 1 112 ? 2.035 9.676 0.321 1.00 63.94 112 PRO A CA 1
ATOM 919 C C . PRO A 1 112 ? 1.387 11.047 0.123 1.00 63.94 112 PRO A C 1
ATOM 921 O O . PRO A 1 112 ? 0.382 11.174 -0.582 1.00 63.94 112 PRO A O 1
ATOM 924 N N . GLN A 1 113 ? 1.927 12.075 0.779 1.00 58.66 113 GLN A N 1
ATOM 925 C CA . GLN A 1 113 ? 1.524 13.438 0.475 1.00 58.66 113 GLN A CA 1
ATOM 926 C C . GLN A 1 113 ? 1.989 13.730 -0.946 1.00 58.66 113 GLN A C 1
ATOM 928 O O . GLN A 1 113 ? 3.186 13.848 -1.214 1.00 58.66 113 GLN A O 1
ATOM 933 N N . ARG A 1 114 ? 1.036 13.788 -1.879 1.00 58.34 114 ARG A N 1
ATOM 934 C CA . ARG A 1 114 ? 1.308 14.179 -3.258 1.00 58.34 114 ARG A CA 1
ATOM 935 C C . ARG A 1 114 ? 1.900 15.585 -3.217 1.00 58.34 114 ARG A C 1
ATOM 937 O O . ARG A 1 114 ? 1.188 16.532 -2.907 1.00 58.34 114 ARG A O 1
ATOM 944 N N . LYS A 1 115 ? 3.194 15.721 -3.512 1.00 65.69 115 LYS A N 1
ATOM 945 C CA . LYS A 1 115 ? 3.825 17.030 -3.697 1.00 65.69 115 LYS A CA 1
ATOM 946 C C . LYS A 1 115 ? 3.416 17.533 -5.086 1.00 65.69 115 LYS A C 1
ATOM 948 O O . LYS A 1 115 ? 3.807 16.910 -6.070 1.00 65.69 115 LYS A O 1
ATOM 953 N N . PRO A 1 116 ? 2.617 18.608 -5.202 1.00 60.84 116 PRO A N 1
ATOM 954 C CA . PRO A 1 116 ? 2.152 19.107 -6.498 1.00 60.84 116 PRO A CA 1
ATOM 955 C C . PRO A 1 116 ? 3.272 19.749 -7.332 1.00 60.84 116 PRO A C 1
ATOM 957 O O . PRO A 1 116 ? 3.069 20.046 -8.505 1.00 60.84 116 PRO A O 1
ATOM 960 N N . ASN A 1 117 ? 4.463 19.923 -6.756 1.00 58.16 117 ASN A N 1
ATOM 961 C CA . ASN A 1 117 ? 5.600 20.598 -7.374 1.00 58.16 117 ASN A CA 1
ATOM 962 C C . ASN A 1 117 ? 6.377 19.653 -8.306 1.00 58.16 117 ASN A C 1
ATOM 964 O O . ASN A 1 117 ? 7.565 19.405 -8.104 1.00 58.16 117 ASN A O 1
ATOM 968 N N . GLY A 1 118 ? 5.698 19.095 -9.311 1.00 57.72 118 GLY A N 1
ATOM 969 C CA . GLY A 1 118 ? 6.372 18.433 -10.423 1.00 57.72 118 GLY A CA 1
ATOM 970 C C . GLY A 1 118 ? 7.245 19.446 -11.163 1.00 57.72 118 GLY A C 1
ATOM 971 O O . GLY A 1 118 ? 6.758 20.493 -11.581 1.00 57.72 118 GLY A O 1
ATOM 972 N N . ILE A 1 119 ? 8.539 19.152 -11.290 1.00 57.75 119 ILE A N 1
ATOM 973 C CA . ILE A 1 119 ? 9.518 20.015 -11.974 1.00 57.75 119 ILE A CA 1
ATOM 974 C C . ILE A 1 119 ? 9.180 20.117 -13.473 1.00 57.75 119 ILE A C 1
ATOM 976 O O . ILE A 1 119 ? 9.364 21.162 -14.094 1.00 57.75 119 ILE A O 1
ATOM 980 N N . THR A 1 120 ? 8.610 19.052 -14.038 1.00 56.53 120 THR A N 1
ATOM 981 C CA . THR A 1 120 ? 8.180 18.983 -15.434 1.00 56.53 120 THR A CA 1
ATOM 982 C C . THR A 1 120 ? 6.836 19.685 -15.616 1.00 56.53 120 THR A C 1
ATOM 984 O O . THR A 1 120 ? 5.775 19.108 -15.372 1.00 56.53 120 THR A O 1
ATOM 987 N N . LYS A 1 121 ? 6.868 20.940 -16.070 1.00 61.09 121 LYS A N 1
ATOM 988 C CA . LYS A 1 121 ? 5.691 21.592 -16.652 1.00 61.09 121 LYS A CA 1
ATOM 989 C C . LYS A 1 121 ? 5.563 21.120 -18.095 1.00 61.09 121 LYS A C 1
ATOM 991 O O . LYS A 1 121 ? 6.494 21.292 -18.875 1.00 61.09 121 LYS A O 1
ATOM 996 N N . ALA A 1 122 ? 4.435 20.502 -18.431 1.00 61.12 122 ALA A N 1
ATOM 997 C CA . ALA A 1 122 ? 4.133 20.179 -19.818 1.00 61.12 122 ALA A CA 1
ATOM 998 C C . ALA A 1 122 ? 4.057 21.486 -20.621 1.00 61.12 122 ALA A C 1
ATOM 1000 O O . ALA A 1 122 ? 3.309 22.388 -20.244 1.00 61.12 122 ALA A O 1
ATOM 1001 N N . ASP A 1 123 ? 4.838 21.582 -21.693 1.00 72.00 123 ASP A N 1
ATOM 1002 C CA . ASP A 1 123 ? 4.712 22.663 -22.664 1.00 72.00 123 ASP A CA 1
ATOM 1003 C C . ASP A 1 123 ? 3.402 22.466 -23.438 1.00 72.00 123 ASP A C 1
ATOM 1005 O O . ASP A 1 123 ? 3.196 21.429 -24.073 1.00 72.00 123 ASP A O 1
ATOM 1009 N N . SER A 1 124 ? 2.483 23.426 -23.325 1.00 67.19 124 SER A N 1
ATOM 1010 C CA . SER A 1 124 ? 1.175 23.369 -23.980 1.00 67.19 124 SER A CA 1
ATOM 1011 C C . SER A 1 124 ? 1.271 23.482 -25.500 1.00 67.19 124 SER A C 1
ATOM 1013 O O . SER A 1 124 ? 0.387 22.977 -26.188 1.00 67.19 124 SER A O 1
ATOM 1015 N N . GLU A 1 125 ? 2.340 24.100 -26.009 1.00 73.56 125 GLU A N 1
ATOM 1016 C CA . GLU A 1 125 ? 2.573 24.324 -27.439 1.00 73.56 125 GLU A CA 1
ATOM 1017 C C . GLU A 1 125 ? 3.304 23.148 -28.104 1.00 73.56 125 GLU A C 1
ATOM 1019 O O . GLU A 1 125 ? 3.355 23.039 -29.332 1.00 73.56 125 GLU A O 1
ATOM 1024 N N . ALA A 1 126 ? 3.864 22.230 -27.310 1.00 71.06 126 ALA A N 1
ATOM 1025 C CA . ALA A 1 126 ? 4.532 21.056 -27.841 1.00 71.06 126 ALA A CA 1
ATOM 1026 C C . ALA A 1 126 ? 3.510 20.116 -28.498 1.00 71.06 126 ALA A C 1
ATOM 1028 O O . ALA A 1 126 ? 2.607 19.576 -27.849 1.00 71.06 126 ALA A O 1
ATOM 1029 N N . ARG A 1 127 ? 3.686 19.862 -29.802 1.00 72.50 127 ARG A N 1
ATOM 1030 C CA . ARG A 1 127 ? 2.934 18.823 -30.510 1.00 72.50 127 ARG A CA 1
ATOM 1031 C C . ARG A 1 127 ? 3.221 17.480 -29.844 1.00 72.50 127 ARG A C 1
ATOM 1033 O O . ARG A 1 127 ? 4.329 16.955 -29.939 1.00 72.50 127 ARG A O 1
ATOM 1040 N N . LYS A 1 128 ? 2.210 16.920 -29.184 1.00 67.88 128 LYS A N 1
ATOM 1041 C CA . LYS A 1 128 ? 2.281 15.570 -28.621 1.00 67.88 1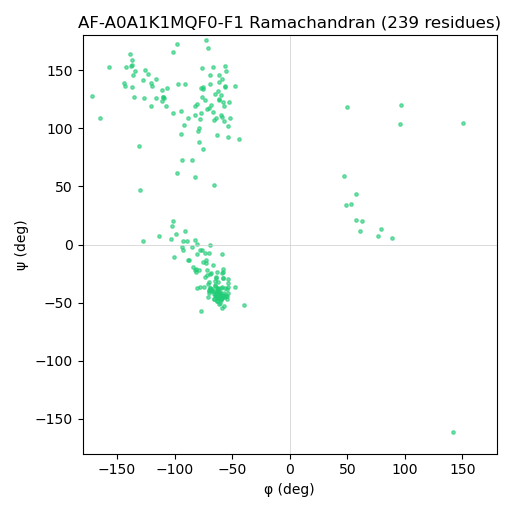28 LYS A CA 1
ATOM 1042 C C . LYS A 1 128 ? 2.473 14.583 -29.769 1.00 67.88 128 LYS A C 1
ATOM 1044 O O . LYS A 1 128 ? 1.780 14.681 -30.781 1.00 67.88 128 LYS A O 1
ATOM 1049 N N . SER A 1 129 ? 3.423 13.665 -29.621 1.00 68.94 129 SER A N 1
ATOM 1050 C CA . SER A 1 129 ? 3.510 12.511 -30.512 1.00 68.94 129 SER A CA 1
ATOM 1051 C C . SER A 1 129 ? 2.228 11.695 -30.390 1.00 68.94 129 SER A C 1
ATOM 1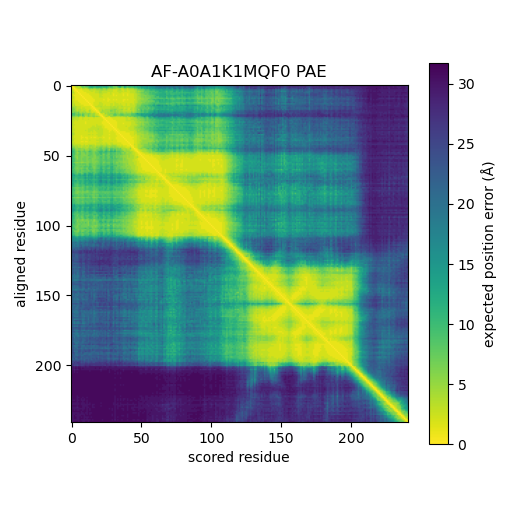053 O O . SER A 1 129 ? 1.657 11.607 -29.298 1.00 68.94 129 SER A O 1
ATOM 1055 N N . ASP A 1 130 ? 1.795 11.083 -31.487 1.00 77.12 130 ASP A N 1
ATOM 1056 C CA . ASP A 1 130 ? 0.651 10.181 -31.450 1.00 77.12 130 ASP A CA 1
ATOM 1057 C C . ASP A 1 130 ? 0.948 9.028 -30.479 1.00 77.12 130 ASP A C 1
ATOM 1059 O O . ASP A 1 130 ? 2.008 8.401 -30.542 1.00 77.12 130 ASP A O 1
ATOM 1063 N N . ASP A 1 131 ? 0.028 8.771 -29.546 1.00 80.25 131 ASP A N 1
ATOM 1064 C CA . ASP A 1 131 ? 0.129 7.635 -28.628 1.00 80.25 131 ASP A CA 1
ATOM 1065 C C . ASP A 1 131 ? -0.224 6.354 -29.392 1.00 80.25 131 ASP A C 1
ATOM 1067 O O . ASP A 1 131 ? -1.365 5.885 -29.379 1.00 80.25 131 ASP A O 1
ATOM 1071 N N . LEU A 1 132 ? 0.768 5.822 -30.109 1.00 81.56 132 LEU A N 1
ATOM 1072 C CA . LEU A 1 132 ? 0.631 4.602 -30.904 1.00 81.56 132 LEU A CA 1
ATOM 1073 C C . LEU A 1 132 ? 0.338 3.375 -30.032 1.00 81.56 132 LEU A C 1
ATOM 1075 O O . LEU A 1 132 ? -0.314 2.443 -30.497 1.00 81.56 132 LEU A O 1
ATOM 1079 N N . LEU A 1 133 ? 0.789 3.386 -28.773 1.00 80.56 133 LEU A N 1
ATOM 1080 C CA . LEU A 1 133 ? 0.555 2.295 -27.831 1.00 80.56 133 LEU A CA 1
ATOM 1081 C C . LEU A 1 133 ? -0.830 2.378 -27.191 1.00 80.56 133 LEU A C 1
ATOM 1083 O O . LEU A 1 133 ? -1.328 1.364 -26.723 1.00 80.56 133 LEU A O 1
ATOM 1087 N N . LYS A 1 134 ? -1.464 3.558 -27.138 1.00 85.19 134 LYS A N 1
ATOM 1088 C CA . LYS A 1 134 ? -2.730 3.792 -26.415 1.00 85.19 134 LYS A CA 1
ATOM 1089 C C . LYS A 1 134 ? -2.689 3.254 -24.978 1.00 85.19 134 LYS A C 1
ATOM 1091 O O . LYS A 1 134 ? -3.697 2.778 -24.456 1.00 85.19 134 LYS A O 1
ATOM 1096 N N . ARG A 1 135 ? -1.511 3.327 -24.344 1.00 84.31 135 ARG A N 1
ATOM 1097 C CA . ARG A 1 135 ? -1.190 2.724 -23.032 1.00 84.31 135 ARG A CA 1
ATOM 1098 C C . ARG A 1 135 ? -1.379 1.200 -22.935 1.00 84.31 135 ARG A C 1
ATOM 1100 O O . ARG A 1 135 ? -1.493 0.680 -21.827 1.00 84.31 135 ARG A O 1
ATOM 1107 N N . ASP A 1 136 ? -1.383 0.488 -24.057 1.00 88.69 136 ASP A N 1
ATOM 1108 C CA . ASP A 1 136 ? -1.324 -0.971 -24.119 1.00 88.69 136 ASP A CA 1
ATOM 1109 C C . ASP A 1 136 ? 0.130 -1.445 -24.295 1.00 88.69 136 ASP A C 1
ATOM 1111 O O . ASP A 1 136 ? 0.671 -1.514 -25.404 1.00 88.69 136 ASP A O 1
ATOM 1115 N N . PHE A 1 137 ? 0.750 -1.764 -23.158 1.00 86.69 137 PHE A N 1
ATOM 1116 C CA . PHE A 1 137 ? 2.140 -2.212 -23.041 1.00 86.69 137 PHE A CA 1
ATOM 1117 C C . PHE A 1 137 ? 2.306 -3.733 -23.111 1.00 86.69 137 PHE A C 1
ATOM 1119 O O . PHE A 1 137 ? 3.373 -4.223 -22.762 1.00 86.69 137 PHE A O 1
ATOM 1126 N N . HIS A 1 138 ? 1.273 -4.482 -23.502 1.00 90.06 138 HIS A N 1
ATOM 1127 C CA . HIS A 1 138 ? 1.368 -5.929 -23.667 1.00 90.06 138 HIS A CA 1
ATOM 1128 C C . HIS A 1 138 ? 1.624 -6.293 -25.133 1.00 90.06 138 HIS A C 1
ATOM 1130 O O . HIS A 1 138 ? 1.027 -5.699 -26.035 1.00 90.06 138 HIS A O 1
ATOM 1136 N N . ALA A 1 139 ? 2.504 -7.262 -25.377 1.00 89.88 139 ALA A N 1
ATOM 1137 C CA . ALA A 1 139 ? 2.704 -7.885 -26.682 1.00 89.88 139 ALA A CA 1
ATOM 1138 C C . ALA A 1 139 ? 2.492 -9.401 -26.590 1.00 89.88 139 ALA A C 1
ATOM 1140 O O . ALA A 1 139 ? 2.831 -10.005 -25.574 1.00 89.88 139 ALA A O 1
ATOM 1141 N N . ASP A 1 140 ? 1.969 -10.004 -27.660 1.00 90.50 140 ASP A N 1
ATOM 1142 C CA . ASP A 1 140 ? 1.746 -11.454 -27.744 1.00 90.50 140 ASP A CA 1
ATOM 1143 C C . ASP A 1 140 ? 3.017 -12.208 -28.171 1.00 90.50 140 ASP A C 1
ATOM 1145 O O . ASP A 1 140 ? 3.121 -13.421 -27.967 1.00 90.50 140 ASP A O 1
ATOM 1149 N N . LYS A 1 141 ? 3.985 -11.510 -28.784 1.00 88.19 141 LYS A N 1
ATOM 1150 C CA . LYS A 1 141 ? 5.275 -12.075 -29.201 1.00 88.19 141 LYS A CA 1
ATOM 1151 C C . LYS A 1 141 ? 6.442 -11.136 -28.883 1.00 88.19 141 LYS A C 1
ATOM 1153 O O . LYS A 1 141 ? 6.244 -9.918 -28.859 1.00 88.19 141 LYS A O 1
ATOM 1158 N N . PRO A 1 142 ? 7.659 -11.690 -28.716 1.00 88.75 142 PRO A N 1
ATOM 1159 C CA . PRO A 1 142 ? 8.864 -10.890 -28.542 1.00 88.75 142 PRO A CA 1
ATOM 1160 C C . PRO A 1 142 ? 9.077 -9.887 -29.677 1.00 88.75 142 PRO A C 1
ATOM 1162 O O . PRO A 1 142 ? 8.740 -10.162 -30.832 1.00 88.75 142 PRO A O 1
ATOM 1165 N N . LEU A 1 143 ? 9.697 -8.753 -29.351 1.00 85.25 143 LEU A N 1
ATOM 1166 C CA . LEU A 1 143 ? 10.118 -7.701 -30.286 1.00 85.25 143 LEU A CA 1
ATOM 1167 C C . LEU A 1 143 ? 8.981 -7.026 -31.086 1.00 85.25 143 LEU A C 1
ATOM 1169 O O . LEU A 1 143 ? 9.255 -6.277 -32.024 1.00 85.25 143 LEU A O 1
ATOM 1173 N N . GLU A 1 144 ? 7.709 -7.237 -30.733 1.00 86.50 144 GLU A N 1
ATOM 1174 C CA . GLU A 1 144 ? 6.578 -6.560 -31.393 1.00 86.50 144 GLU A CA 1
ATOM 1175 C C . GLU A 1 144 ? 6.356 -5.138 -30.869 1.00 86.50 144 GLU A C 1
ATOM 1177 O O . GLU A 1 144 ? 6.013 -4.229 -31.631 1.00 86.50 144 GLU A O 1
ATOM 1182 N N . LYS A 1 145 ? 6.551 -4.938 -29.564 1.00 88.25 145 LYS A N 1
ATOM 1183 C CA . LYS A 1 145 ? 6.433 -3.642 -28.896 1.00 88.25 145 LYS A CA 1
ATOM 1184 C C . LYS A 1 145 ? 7.589 -3.501 -27.916 1.00 88.25 145 LYS A C 1
ATOM 1186 O O . LYS A 1 145 ? 7.884 -4.422 -27.165 1.00 88.25 145 LYS A O 1
ATOM 1191 N N . ALA A 1 146 ? 8.217 -2.335 -27.911 1.00 89.75 146 ALA A N 1
ATOM 1192 C CA . ALA A 1 146 ? 9.262 -2.016 -26.957 1.00 89.75 146 ALA A CA 1
ATOM 1193 C C . ALA A 1 146 ? 9.031 -0.624 -26.383 1.00 89.75 146 ALA A C 1
ATOM 1195 O O . ALA A 1 146 ? 8.495 0.266 -27.050 1.00 89.75 146 ALA A O 1
ATOM 1196 N N . VAL A 1 147 ? 9.452 -0.440 -25.141 1.00 90.62 147 VAL A N 1
ATOM 1197 C CA . VAL A 1 147 ? 9.376 0.838 -24.436 1.00 90.62 147 VAL A CA 1
ATOM 1198 C C . VAL A 1 147 ? 10.740 1.224 -23.915 1.00 90.62 147 VAL A C 1
ATOM 1200 O O . VAL A 1 147 ? 11.563 0.370 -23.596 1.00 90.62 147 VAL A O 1
ATOM 1203 N N . THR A 1 148 ? 10.980 2.526 -23.827 1.00 90.75 148 THR A N 1
ATOM 1204 C CA . THR A 1 148 ? 12.259 3.067 -23.379 1.00 90.75 148 THR A CA 1
ATOM 1205 C C . THR A 1 148 ? 12.038 4.059 -22.259 1.00 90.75 148 THR A C 1
ATOM 1207 O O . THR A 1 148 ? 11.111 4.866 -22.339 1.00 90.75 148 THR A O 1
ATOM 1210 N N . ASP A 1 149 ? 12.920 4.055 -21.270 1.00 91.56 149 ASP A N 1
ATOM 1211 C CA . ASP A 1 149 ? 12.934 5.071 -20.221 1.00 91.56 149 ASP A CA 1
ATOM 1212 C C . ASP A 1 149 ? 14.365 5.528 -19.915 1.00 91.56 149 ASP A C 1
ATOM 1214 O O . ASP A 1 149 ? 15.336 4.830 -20.227 1.00 91.56 149 ASP A O 1
ATOM 1218 N N . ILE A 1 150 ? 14.483 6.720 -19.323 1.00 93.56 150 ILE A N 1
ATOM 1219 C CA . ILE A 1 150 ? 15.733 7.240 -18.766 1.00 93.56 150 ILE A CA 1
ATOM 1220 C C . ILE A 1 150 ? 15.522 7.502 -17.280 1.00 93.56 150 ILE A C 1
ATOM 1222 O O . ILE A 1 150 ? 14.727 8.352 -16.883 1.00 93.56 150 ILE A O 1
ATOM 1226 N N . SER A 1 151 ? 16.304 6.816 -16.458 1.00 92.62 151 SER A N 1
ATOM 1227 C CA . SER A 1 151 ? 16.266 6.927 -15.007 1.00 92.62 151 SER A CA 1
ATOM 1228 C C . SER A 1 151 ? 17.512 7.639 -14.475 1.00 92.62 151 SER A C 1
ATOM 1230 O O . SER A 1 151 ? 18.640 7.233 -14.750 1.00 92.62 151 SER A O 1
ATOM 1232 N N . GLU A 1 152 ? 17.309 8.694 -13.681 1.00 95.12 152 GLU A N 1
ATOM 1233 C CA . GLU A 1 152 ? 18.373 9.351 -12.910 1.00 95.12 152 GLU A CA 1
ATOM 1234 C C . GLU A 1 152 ? 18.626 8.570 -11.612 1.00 95.12 152 GLU A C 1
ATOM 1236 O O . GLU A 1 152 ? 17.752 8.461 -10.748 1.00 95.12 152 GLU A O 1
ATOM 1241 N N . LEU A 1 153 ? 19.845 8.068 -11.450 1.00 92.50 153 LEU A N 1
ATOM 1242 C CA . LEU A 1 153 ? 20.329 7.410 -10.245 1.00 92.50 153 LEU A CA 1
ATOM 1243 C C . LEU A 1 153 ? 21.305 8.327 -9.504 1.00 92.50 153 LEU A C 1
ATOM 1245 O O . LEU A 1 153 ? 22.211 8.924 -10.087 1.00 92.50 153 LEU A O 1
ATOM 1249 N N . LYS A 1 154 ? 21.142 8.424 -8.182 1.00 91.81 154 LYS A N 1
ATOM 1250 C CA . LYS A 1 154 ? 22.097 9.126 -7.316 1.00 91.81 154 LYS A CA 1
ATOM 1251 C C . LYS A 1 154 ? 23.261 8.192 -6.992 1.00 91.81 154 LYS A C 1
ATOM 1253 O O . LYS A 1 154 ? 23.072 7.221 -6.262 1.00 91.81 154 LYS A O 1
ATOM 1258 N N . ALA A 1 155 ? 24.444 8.497 -7.511 1.00 88.69 155 ALA A N 1
ATOM 1259 C CA . ALA A 1 155 ? 25.697 7.839 -7.159 1.00 88.69 155 ALA A CA 1
ATOM 1260 C C . ALA A 1 155 ? 26.469 8.662 -6.109 1.00 88.69 155 ALA A C 1
ATOM 1262 O O . ALA A 1 155 ? 26.077 9.777 -5.759 1.00 88.69 155 ALA A O 1
ATOM 1263 N N . LYS A 1 156 ? 27.569 8.105 -5.585 1.00 89.88 156 LYS A N 1
ATOM 1264 C CA . LYS A 1 156 ? 28.430 8.796 -4.607 1.00 89.88 156 LYS A CA 1
ATOM 1265 C C . LYS A 1 156 ? 29.080 10.051 -5.195 1.00 89.88 156 LYS A C 1
ATOM 1267 O O . LYS A 1 156 ? 29.122 11.076 -4.525 1.00 89.88 156 LYS A O 1
ATOM 1272 N N . ASP A 1 157 ? 29.503 9.965 -6.453 1.00 90.06 157 ASP A N 1
ATOM 1273 C CA . ASP A 1 157 ? 30.288 11.005 -7.130 1.00 90.06 157 ASP A CA 1
ATOM 1274 C C . ASP A 1 157 ? 29.435 11.920 -8.024 1.00 90.06 157 ASP A C 1
ATOM 1276 O O . ASP A 1 157 ? 29.959 12.728 -8.785 1.00 90.06 157 ASP A O 1
ATOM 1280 N N . GLY A 1 158 ? 28.105 11.806 -7.950 1.00 89.94 158 GLY A N 1
ATOM 1281 C CA . GLY A 1 158 ? 27.192 12.614 -8.750 1.00 89.94 158 GLY A CA 1
ATOM 1282 C C . GLY A 1 158 ? 25.973 11.845 -9.242 1.00 89.94 158 GLY A C 1
ATOM 1283 O O . GLY A 1 158 ? 25.592 10.806 -8.703 1.00 89.94 158 GLY A O 1
ATOM 1284 N N . LYS A 1 159 ? 25.319 12.393 -10.262 1.00 93.19 159 LYS A N 1
ATOM 1285 C CA . LYS A 1 159 ? 24.164 11.767 -10.908 1.00 93.19 159 LYS A CA 1
ATOM 1286 C C . LYS A 1 159 ? 24.635 10.898 -12.065 1.00 93.19 159 LYS A C 1
ATOM 1288 O O . LYS A 1 159 ? 25.489 11.320 -12.835 1.00 93.19 159 LYS A O 1
ATOM 1293 N N . VAL A 1 160 ? 24.037 9.725 -12.195 1.00 95.50 160 VAL A N 1
ATOM 1294 C CA . VAL A 1 160 ? 24.233 8.816 -13.323 1.00 95.50 160 VAL A CA 1
ATOM 1295 C C . VAL A 1 160 ? 22.881 8.593 -13.979 1.00 95.50 160 VAL A C 1
ATOM 1297 O O . VAL A 1 160 ? 21.872 8.454 -13.292 1.00 95.50 160 VAL A O 1
ATOM 1300 N N . TYR A 1 161 ? 22.851 8.570 -15.300 1.00 95.12 161 TYR A N 1
ATOM 1301 C CA . TYR A 1 161 ? 21.646 8.360 -16.084 1.00 95.12 161 TYR A CA 1
ATOM 1302 C C . TYR A 1 161 ? 21.729 6.998 -16.750 1.00 95.12 161 TYR A C 1
ATOM 1304 O O . TYR A 1 16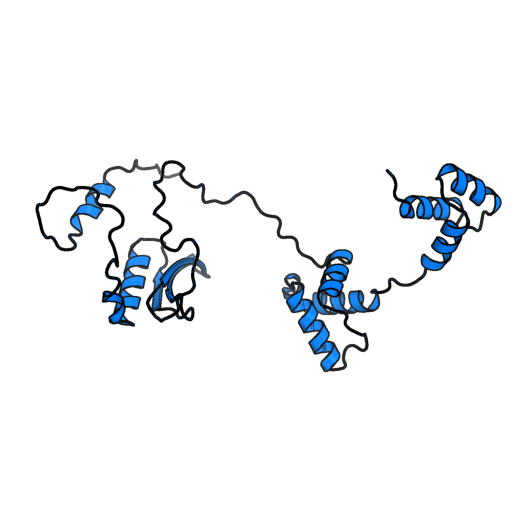1 ? 22.703 6.678 -17.429 1.00 95.12 161 TYR A O 1
ATOM 1312 N N . VAL A 1 162 ? 20.693 6.198 -16.536 1.00 96.19 162 VAL A N 1
ATOM 1313 C CA . VAL A 1 162 ? 20.551 4.874 -17.131 1.00 96.19 162 VAL A CA 1
ATOM 1314 C C . VAL A 1 162 ? 19.418 4.942 -18.133 1.00 96.19 162 VAL A C 1
ATOM 1316 O O . VAL A 1 162 ? 18.305 5.312 -17.766 1.00 96.19 162 VAL A O 1
ATOM 1319 N N . SER A 1 163 ? 19.693 4.584 -19.382 1.00 96.19 163 SER A N 1
ATOM 1320 C CA . SER A 1 163 ? 18.661 4.405 -20.396 1.00 96.19 163 SER A CA 1
ATOM 1321 C C . SER A 1 163 ? 18.545 2.932 -20.747 1.00 96.19 163 SER A C 1
ATOM 1323 O O . SER A 1 163 ? 19.553 2.249 -20.925 1.00 96.19 163 SER A O 1
ATOM 1325 N N . ALA A 1 164 ? 17.310 2.441 -20.794 1.00 94.81 164 ALA A N 1
ATOM 1326 C CA . ALA A 1 164 ? 17.009 1.047 -21.075 1.00 94.81 164 ALA A CA 1
ATOM 1327 C C . ALA A 1 164 ? 15.848 0.934 -22.064 1.00 94.81 164 ALA A C 1
ATOM 1329 O O . ALA A 1 164 ? 14.917 1.743 -22.031 1.00 94.81 164 ALA A O 1
ATOM 1330 N N . ILE A 1 165 ? 15.906 -0.090 -22.914 1.00 93.94 165 ILE A N 1
ATOM 1331 C CA . ILE A 1 165 ? 14.817 -0.521 -23.797 1.00 93.94 165 ILE A CA 1
ATOM 1332 C C . ILE A 1 165 ? 14.315 -1.862 -23.278 1.00 93.94 165 ILE A C 1
ATOM 1334 O O . ILE A 1 165 ? 15.117 -2.777 -23.121 1.00 93.94 165 ILE A O 1
ATOM 1338 N N . PHE A 1 166 ? 13.014 -1.988 -23.044 1.00 92.38 166 PHE A N 1
ATOM 1339 C CA . PHE A 1 166 ? 12.368 -3.215 -22.582 1.00 92.38 166 PHE A CA 1
ATOM 1340 C C . PHE A 1 166 ? 11.394 -3.749 -23.627 1.00 92.38 166 PHE A C 1
ATOM 1342 O O . PHE A 1 166 ? 10.690 -2.963 -24.266 1.00 92.38 166 PHE A O 1
ATOM 1349 N N . ASP A 1 167 ? 11.331 -5.072 -23.762 1.00 91.25 167 ASP A N 1
ATOM 1350 C CA . ASP A 1 167 ? 10.300 -5.758 -24.542 1.00 91.25 167 ASP A CA 1
ATOM 1351 C C . ASP A 1 167 ? 8.970 -5.798 -23.769 1.00 91.25 167 ASP A C 1
ATOM 1353 O O . ASP A 1 167 ? 8.923 -6.101 -22.580 1.00 91.25 167 ASP A O 1
ATOM 1357 N N . CYS A 1 168 ? 7.866 -5.499 -24.441 1.00 90.56 168 CYS A N 1
ATOM 1358 C CA . CYS A 1 168 ? 6.515 -5.566 -23.885 1.00 90.56 168 CYS A CA 1
ATOM 1359 C C . CYS A 1 168 ? 5.945 -6.995 -23.796 1.00 90.56 168 CYS A C 1
ATOM 1361 O O . CYS A 1 168 ? 4.835 -7.171 -23.286 1.00 90.56 168 CYS A O 1
ATOM 1363 N N . PHE A 1 169 ? 6.659 -8.002 -24.306 1.00 89.50 169 PHE A N 1
ATOM 1364 C CA . PHE A 1 169 ? 6.284 -9.410 -24.164 1.00 89.50 169 PHE A CA 1
ATOM 1365 C C . PHE A 1 169 ? 6.610 -9.953 -22.763 1.00 89.50 169 PHE A C 1
ATOM 1367 O O . PHE A 1 169 ? 5.719 -10.407 -22.046 1.00 89.50 169 PHE A O 1
ATOM 1374 N N . ASP A 1 170 ? 7.875 -9.863 -22.350 1.00 90.50 170 ASP A N 1
ATOM 1375 C CA . ASP A 1 170 ? 8.403 -10.477 -21.123 1.00 90.50 170 ASP A CA 1
ATOM 1376 C C . ASP A 1 170 ? 9.159 -9.500 -20.204 1.00 90.50 170 ASP A C 1
ATOM 1378 O O . ASP A 1 170 ? 9.656 -9.905 -19.152 1.00 90.50 170 ASP A O 1
ATOM 1382 N N . LEU A 1 171 ? 9.211 -8.209 -20.561 1.00 89.12 171 LEU A N 1
ATOM 1383 C CA . LEU A 1 171 ? 9.952 -7.158 -19.852 1.00 89.12 171 LEU A CA 1
ATOM 1384 C C . LEU A 1 171 ? 11.470 -7.375 -19.831 1.00 89.12 171 LEU A C 1
ATOM 1386 O O . LEU A 1 171 ? 12.163 -6.775 -19.003 1.00 89.12 171 LEU A O 1
ATOM 1390 N N . MET A 1 172 ? 12.012 -8.187 -20.742 1.00 90.56 172 MET A N 1
ATOM 1391 C CA . MET A 1 172 ? 13.456 -8.349 -20.861 1.00 90.56 172 MET A CA 1
ATOM 1392 C C . MET A 1 172 ? 14.112 -7.073 -21.412 1.00 90.56 172 MET A C 1
ATOM 1394 O O . MET A 1 172 ? 13.584 -6.444 -22.337 1.00 90.56 172 MET A O 1
ATOM 1398 N N . PRO A 1 173 ? 15.271 -6.658 -20.861 1.00 91.06 173 PRO A N 1
ATOM 1399 C CA . PRO A 1 173 ? 16.009 -5.518 -21.379 1.00 91.06 173 PRO A CA 1
ATOM 1400 C C . PRO A 1 173 ? 16.649 -5.881 -22.724 1.00 91.06 173 PRO A C 1
ATOM 1402 O O . PRO A 1 173 ? 17.528 -6.739 -22.804 1.00 91.06 173 PRO A O 1
ATOM 1405 N N . LEU A 1 174 ? 16.222 -5.197 -23.781 1.00 91.44 174 LEU A N 1
ATOM 1406 C CA . LEU A 1 174 ? 16.769 -5.336 -25.127 1.00 91.44 174 LEU A CA 1
ATOM 1407 C C . LEU A 1 174 ? 18.102 -4.597 -25.268 1.00 91.44 174 LEU A C 1
ATOM 1409 O O . LEU A 1 174 ? 19.005 -5.078 -25.940 1.00 91.44 174 LEU A O 1
ATOM 1413 N N . GLY A 1 175 ? 18.242 -3.445 -24.611 1.00 93.31 175 GLY A N 1
ATOM 1414 C CA . GLY A 1 175 ? 19.468 -2.652 -24.611 1.00 93.31 175 GLY A CA 1
ATOM 1415 C C . GLY A 1 175 ? 19.554 -1.748 -23.391 1.00 93.31 175 GLY A C 1
ATOM 1416 O O . GLY A 1 175 ? 18.534 -1.353 -22.825 1.00 93.31 175 GLY A O 1
ATOM 1417 N N . LEU A 1 176 ? 20.784 -1.436 -22.989 1.00 96.00 176 LEU A N 1
ATOM 1418 C CA . LEU A 1 176 ? 21.099 -0.636 -21.810 1.00 96.00 176 LEU A CA 1
ATOM 1419 C C . LEU A 1 176 ? 22.307 0.248 -22.114 1.00 96.00 176 LEU A C 1
ATOM 1421 O O . LEU A 1 176 ? 23.297 -0.241 -22.657 1.00 96.00 176 LEU A O 1
ATOM 1425 N N . ALA A 1 177 ? 22.261 1.515 -21.723 1.00 96.75 177 ALA A N 1
ATOM 1426 C CA . ALA A 1 177 ? 23.435 2.377 -21.669 1.00 96.75 177 ALA A CA 1
ATOM 1427 C C . ALA A 1 177 ? 23.423 3.217 -20.388 1.00 96.75 177 ALA A C 1
ATOM 1429 O O . ALA A 1 177 ? 22.371 3.480 -19.800 1.00 96.75 177 ALA A O 1
ATOM 1430 N N . ILE A 1 178 ? 24.615 3.612 -19.944 1.00 96.12 178 ILE A N 1
ATOM 1431 C CA . ILE A 1 178 ? 24.826 4.363 -18.707 1.00 96.12 178 ILE A CA 1
ATOM 1432 C C . ILE A 1 178 ? 25.804 5.499 -18.997 1.00 96.12 178 ILE A C 1
ATOM 1434 O O . ILE A 1 178 ? 26.898 5.249 -19.496 1.00 96.12 178 ILE A O 1
ATOM 1438 N N . GLU A 1 179 ? 25.427 6.731 -18.659 1.00 94.81 179 GLU A N 1
ATOM 1439 C CA . GLU A 1 179 ? 26.282 7.916 -18.792 1.00 94.81 179 GLU A CA 1
ATOM 1440 C C . GLU A 1 179 ? 26.142 8.844 -17.576 1.00 94.81 179 GLU A C 1
ATOM 1442 O O . GLU A 1 179 ? 25.195 8.761 -16.796 1.00 94.81 179 GLU A O 1
ATOM 1447 N N . ASP A 1 180 ? 27.081 9.772 -17.416 1.00 93.62 180 ASP A N 1
ATOM 1448 C CA . ASP A 1 180 ? 27.060 10.829 -16.393 1.00 93.62 180 ASP A CA 1
ATOM 1449 C C . ASP A 1 180 ? 26.168 12.032 -16.774 1.00 93.62 180 ASP A C 1
ATOM 1451 O O . ASP A 1 180 ? 26.039 13.003 -16.025 1.00 93.62 180 ASP A O 1
ATOM 1455 N N . ASN A 1 181 ? 25.530 11.983 -17.947 1.00 89.44 181 ASN A N 1
ATOM 1456 C CA . ASN A 1 181 ? 24.752 13.076 -18.513 1.00 89.44 181 ASN A CA 1
ATOM 1457 C C . ASN A 1 181 ? 23.485 12.579 -19.242 1.00 89.44 181 ASN A C 1
ATOM 1459 O O . ASN A 1 181 ? 23.438 11.472 -19.766 1.00 89.44 181 ASN A O 1
ATOM 1463 N N . MET A 1 182 ? 22.453 13.426 -19.302 1.00 90.88 182 MET A N 1
ATOM 1464 C CA . MET A 1 182 ? 21.186 13.139 -19.990 1.00 90.88 182 MET A CA 1
ATOM 1465 C C . MET A 1 182 ? 21.170 13.771 -21.392 1.00 90.88 182 MET A C 1
ATOM 1467 O O . MET A 1 182 ? 20.385 14.681 -21.669 1.00 90.88 182 MET A O 1
ATOM 1471 N N . ARG A 1 183 ? 22.093 13.364 -22.271 1.00 90.25 183 ARG A N 1
ATOM 1472 C CA . ARG A 1 183 ? 22.133 13.813 -23.677 1.00 90.25 183 ARG A CA 1
ATOM 1473 C C . ARG A 1 183 ? 21.563 12.752 -24.612 1.00 90.25 183 ARG A C 1
ATOM 1475 O O . ARG A 1 183 ? 21.424 11.590 -24.257 1.00 90.25 183 ARG A O 1
ATOM 1482 N N . ALA A 1 184 ? 21.284 13.159 -25.850 1.00 90.81 184 ALA A N 1
ATOM 1483 C CA . ALA A 1 184 ? 20.820 12.251 -26.898 1.00 90.81 184 ALA A CA 1
ATOM 1484 C C . ALA A 1 184 ? 21.804 11.097 -27.188 1.00 90.81 184 ALA A C 1
ATOM 1486 O O . ALA A 1 184 ? 21.359 10.047 -27.641 1.00 90.81 184 ALA A O 1
ATOM 1487 N N . SER A 1 185 ? 23.103 11.269 -26.899 1.00 92.25 185 SER A N 1
ATOM 1488 C CA . SER A 1 185 ? 24.122 10.214 -27.016 1.00 92.25 185 SER A CA 1
ATOM 1489 C C . SER A 1 185 ? 23.751 8.966 -26.222 1.00 92.25 185 SER A C 1
ATOM 1491 O O . SER A 1 185 ? 23.793 7.875 -26.776 1.00 92.25 185 SER A O 1
ATOM 1493 N N . LEU A 1 186 ? 23.272 9.137 -24.987 1.00 94.19 186 LEU A N 1
ATOM 1494 C CA . LEU A 1 186 ? 22.834 8.037 -24.131 1.00 94.19 186 LEU A CA 1
ATOM 1495 C C . LEU A 1 186 ? 21.743 7.196 -24.810 1.00 94.19 186 LEU A C 1
ATOM 1497 O O . LEU A 1 186 ? 21.812 5.967 -24.833 1.00 94.19 186 LEU A O 1
ATOM 1501 N N . CYS A 1 187 ? 20.748 7.854 -25.411 1.00 92.38 187 CYS A N 1
ATOM 1502 C CA . CYS A 1 187 ? 19.672 7.170 -26.128 1.00 92.38 187 CYS A CA 1
ATOM 1503 C C . CYS A 1 187 ? 20.192 6.441 -27.371 1.00 92.38 187 CYS A C 1
ATOM 1505 O O . CYS A 1 187 ? 19.796 5.305 -27.623 1.00 92.38 187 CYS A O 1
ATOM 1507 N N . VAL A 1 188 ? 21.086 7.081 -28.133 1.00 93.50 188 VAL A N 1
ATOM 1508 C CA . VAL A 1 188 ? 21.704 6.484 -29.327 1.00 93.50 188 VAL A CA 1
ATOM 1509 C C . VAL A 1 188 ? 22.478 5.225 -28.946 1.00 93.50 188 VAL A C 1
ATOM 1511 O O . VAL A 1 188 ? 22.202 4.167 -29.503 1.00 93.50 188 VAL A O 1
ATOM 1514 N N . HIS A 1 189 ? 23.341 5.297 -27.930 1.00 95.19 189 HIS A N 1
ATOM 1515 C CA . HIS A 1 189 ? 24.088 4.142 -27.433 1.00 95.19 189 HIS A CA 1
ATOM 1516 C C . HIS A 1 189 ? 23.164 3.017 -26.950 1.00 95.19 189 HIS A C 1
ATOM 1518 O O . HIS A 1 189 ? 23.441 1.843 -27.178 1.00 95.19 189 HIS A O 1
ATOM 1524 N N . THR A 1 190 ? 22.031 3.348 -26.325 1.00 94.31 190 THR A N 1
ATOM 1525 C CA . THR A 1 190 ? 21.059 2.334 -25.883 1.00 94.31 190 THR A CA 1
ATOM 1526 C C . THR A 1 190 ? 20.442 1.590 -27.072 1.00 94.31 190 THR A C 1
ATOM 1528 O O . THR A 1 190 ? 20.332 0.363 -27.044 1.00 94.31 190 THR A O 1
ATOM 1531 N N . VAL A 1 191 ? 20.075 2.313 -28.135 1.00 92.38 191 VAL A N 1
ATOM 1532 C CA . VAL A 1 191 ? 19.535 1.728 -29.374 1.00 92.38 191 VAL A CA 1
ATOM 1533 C C . VAL A 1 191 ? 20.597 0.911 -30.110 1.00 92.38 191 VAL A C 1
ATOM 1535 O O . VAL A 1 191 ? 20.295 -0.171 -30.611 1.00 92.38 191 VAL A O 1
ATOM 1538 N N . GLU A 1 192 ? 21.841 1.387 -30.155 1.00 93.12 192 GLU A N 1
ATOM 1539 C CA . GLU A 1 192 ? 22.968 0.648 -30.732 1.00 93.12 192 GLU A CA 1
ATOM 1540 C C . GLU A 1 192 ? 23.225 -0.658 -29.978 1.00 93.12 192 GLU A C 1
ATOM 1542 O O . GLU A 1 192 ? 23.318 -1.714 -30.602 1.00 93.12 192 GLU A O 1
ATOM 1547 N N . ASN A 1 193 ? 23.245 -0.618 -28.644 1.00 93.81 193 ASN A N 1
ATOM 1548 C CA . ASN A 1 193 ? 23.384 -1.810 -27.811 1.00 93.81 193 ASN A CA 1
ATOM 1549 C C . ASN A 1 193 ? 22.234 -2.797 -28.043 1.00 93.81 193 ASN A C 1
ATOM 1551 O O . ASN A 1 193 ? 22.486 -3.993 -28.182 1.00 93.81 193 ASN A O 1
ATOM 1555 N N . ALA A 1 194 ? 20.996 -2.305 -28.168 1.00 92.38 194 ALA A N 1
ATOM 1556 C CA . ALA A 1 194 ? 19.848 -3.151 -28.487 1.00 92.38 194 ALA A CA 1
ATOM 1557 C C . ALA A 1 194 ? 19.984 -3.816 -29.860 1.00 92.38 194 ALA A C 1
ATOM 1559 O O . ALA A 1 194 ? 19.797 -5.023 -29.989 1.00 92.38 194 ALA A O 1
ATOM 1560 N N . LYS A 1 195 ? 20.372 -3.048 -30.881 1.00 90.00 195 LYS A N 1
ATOM 1561 C CA . LYS A 1 195 ? 20.598 -3.551 -32.240 1.00 90.00 195 LYS A CA 1
ATOM 1562 C C . LYS A 1 195 ? 21.720 -4.590 -32.295 1.00 90.00 195 LYS A C 1
ATOM 1564 O O . LYS A 1 195 ? 21.614 -5.554 -33.047 1.00 90.00 195 LYS A O 1
ATOM 1569 N N . ASN A 1 196 ? 22.788 -4.390 -31.525 1.00 90.19 196 ASN A N 1
ATOM 1570 C CA . ASN A 1 196 ? 23.917 -5.315 -31.470 1.00 90.19 196 ASN A CA 1
ATOM 1571 C C . ASN A 1 196 ? 23.542 -6.630 -30.773 1.00 90.19 196 ASN A C 1
ATOM 1573 O O . ASN A 1 196 ? 23.955 -7.693 -31.227 1.00 90.19 196 ASN A O 1
ATOM 1577 N N . ALA A 1 197 ? 22.754 -6.562 -29.695 1.00 88.88 197 ALA A N 1
ATOM 1578 C CA . ALA A 1 197 ? 22.292 -7.740 -28.962 1.00 88.88 197 ALA A CA 1
ATOM 1579 C C . ALA A 1 197 ? 21.193 -8.512 -29.714 1.00 88.88 197 ALA A C 1
ATOM 1581 O O . ALA A 1 197 ? 21.185 -9.741 -29.702 1.00 88.88 197 ALA A O 1
ATOM 1582 N N . TYR A 1 198 ? 20.302 -7.795 -30.403 1.00 86.94 198 TYR A N 1
ATOM 1583 C CA . TYR A 1 198 ? 19.160 -8.350 -31.126 1.00 86.94 198 TYR A CA 1
ATOM 1584 C C . TYR A 1 198 ? 19.099 -7.776 -32.553 1.00 86.94 198 TYR A C 1
ATOM 1586 O O . TYR A 1 198 ? 18.366 -6.817 -32.812 1.00 86.94 198 TYR A O 1
ATOM 1594 N N . PRO A 1 199 ? 19.831 -8.358 -33.520 1.00 80.69 199 PRO A N 1
ATOM 1595 C CA . PRO A 1 199 ? 19.872 -7.866 -34.903 1.00 80.69 199 PRO A CA 1
ATOM 1596 C C . PRO A 1 199 ? 18.502 -7.809 -35.603 1.00 80.69 199 PRO A C 1
ATOM 1598 O O . PRO A 1 199 ? 18.306 -6.999 -36.518 1.00 80.69 199 PRO A O 1
ATOM 1601 N N . ASP A 1 200 ? 17.544 -8.620 -35.144 1.00 78.81 200 ASP A N 1
ATOM 1602 C CA . ASP A 1 200 ? 16.168 -8.688 -35.651 1.00 78.81 200 ASP A CA 1
ATOM 1603 C C . ASP A 1 200 ? 15.359 -7.406 -35.380 1.00 78.81 200 ASP A C 1
ATOM 1605 O O . ASP A 1 200 ? 14.393 -7.115 -36.094 1.00 78.81 200 ASP A O 1
ATOM 1609 N N . ILE A 1 201 ? 15.810 -6.561 -34.442 1.00 72.81 201 ILE A N 1
ATOM 1610 C CA . ILE A 1 201 ? 15.263 -5.218 -34.172 1.00 72.81 201 ILE A CA 1
ATOM 1611 C C . ILE A 1 201 ? 15.310 -4.312 -35.418 1.00 72.81 201 ILE A C 1
ATOM 1613 O O . ILE A 1 201 ? 14.498 -3.393 -35.546 1.00 72.81 201 ILE A O 1
ATOM 1617 N N . ASN A 1 202 ? 16.165 -4.602 -36.413 1.00 58.41 202 ASN A N 1
ATOM 1618 C CA . ASN A 1 202 ? 16.161 -3.913 -37.716 1.00 58.41 202 ASN A CA 1
ATOM 1619 C C . ASN A 1 202 ? 14.821 -4.025 -38.478 1.00 58.41 202 ASN A C 1
ATOM 1621 O O . ASN A 1 202 ? 14.633 -3.367 -39.504 1.00 58.41 202 ASN A O 1
ATOM 1625 N N . THR A 1 203 ? 13.884 -4.844 -37.992 1.00 47.53 203 THR A N 1
ATOM 1626 C CA . THR A 1 203 ? 12.545 -5.025 -38.556 1.00 47.53 203 THR A CA 1
ATOM 1627 C C . THR A 1 203 ? 11.426 -4.281 -37.824 1.00 47.53 203 THR A C 1
ATOM 1629 O O . THR A 1 203 ? 10.259 -4.543 -38.128 1.00 47.53 203 THR A O 1
ATOM 1632 N N . PHE A 1 204 ? 11.725 -3.239 -37.028 1.00 48.59 204 PHE A N 1
ATOM 1633 C CA . PHE A 1 204 ? 10.766 -2.143 -36.777 1.00 48.59 204 PHE A CA 1
ATOM 1634 C C . PHE A 1 204 ? 10.495 -1.352 -38.080 1.00 48.59 204 PHE A C 1
ATOM 1636 O O . PHE A 1 204 ? 10.589 -0.128 -38.156 1.00 48.59 204 PHE A O 1
ATOM 1643 N N . ARG A 1 205 ? 10.153 -2.059 -39.166 1.00 41.72 205 ARG A N 1
ATOM 1644 C CA . ARG A 1 205 ? 9.426 -1.499 -40.294 1.00 41.72 205 ARG A CA 1
ATOM 1645 C C . ARG A 1 205 ? 8.201 -0.849 -39.687 1.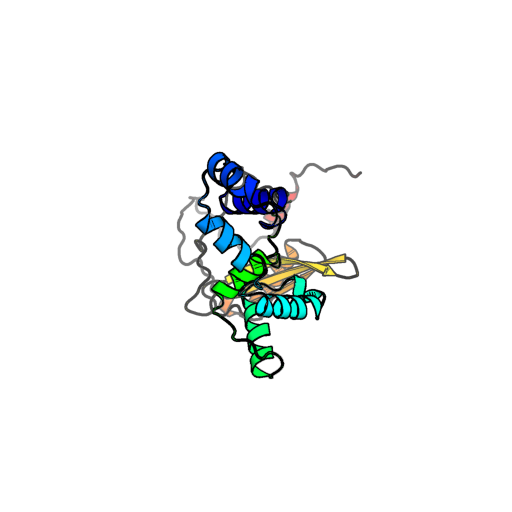00 41.72 205 ARG A C 1
ATOM 1647 O O . ARG A 1 205 ? 7.407 -1.533 -39.048 1.00 41.72 205 ARG A O 1
ATOM 1654 N N . GLN A 1 206 ? 8.045 0.443 -39.944 1.00 42.41 206 GLN A N 1
ATOM 1655 C CA . GLN A 1 206 ? 6.768 1.136 -39.890 1.00 42.41 206 GLN A CA 1
ATOM 1656 C C . GLN A 1 206 ? 5.710 0.260 -40.578 1.00 42.41 206 GLN A C 1
ATOM 1658 O O . GLN A 1 206 ? 5.535 0.304 -41.798 1.00 42.41 206 GLN A O 1
ATOM 1663 N N . ARG A 1 207 ? 5.025 -0.605 -39.826 1.00 35.41 207 ARG A N 1
ATOM 1664 C CA . ARG A 1 207 ? 3.854 -1.309 -40.327 1.00 35.41 207 ARG A CA 1
ATOM 1665 C C . ARG A 1 207 ? 2.712 -0.303 -40.242 1.00 35.41 207 ARG A C 1
ATOM 1667 O O . ARG A 1 207 ? 1.995 -0.226 -39.257 1.00 35.41 207 ARG A O 1
ATOM 1674 N N . GLN A 1 208 ? 2.623 0.432 -41.351 1.00 29.03 208 GLN A N 1
ATOM 1675 C CA . GLN A 1 208 ? 1.613 1.382 -41.818 1.00 29.03 208 GLN A CA 1
ATOM 1676 C C . GLN A 1 208 ? 1.874 2.881 -41.564 1.00 29.03 208 GLN A C 1
ATOM 1678 O O . GLN A 1 208 ? 1.942 3.322 -40.419 1.00 29.03 208 GLN A O 1
ATOM 1683 N N . PRO A 1 209 ? 1.940 3.699 -42.637 1.00 30.56 209 PRO A N 1
ATOM 1684 C CA . PRO A 1 209 ? 1.869 5.145 -42.531 1.00 30.56 209 PRO A CA 1
ATOM 1685 C C . PRO A 1 209 ? 0.403 5.554 -42.358 1.00 30.56 209 PRO A C 1
ATOM 1687 O O . PRO A 1 209 ? -0.341 5.647 -43.333 1.00 30.56 209 PRO A O 1
ATOM 1690 N N . VAL A 1 210 ? -0.026 5.849 -41.132 1.00 32.53 210 VAL A N 1
ATOM 1691 C CA . VAL A 1 210 ? -1.299 6.551 -40.909 1.00 32.53 210 VAL A CA 1
ATOM 1692 C C . VAL A 1 210 ? -1.005 8.046 -40.821 1.00 32.53 210 VAL A C 1
ATOM 1694 O O . VAL A 1 210 ? -0.951 8.615 -39.744 1.00 32.53 210 VAL A O 1
ATOM 1697 N N . HIS A 1 211 ? -0.691 8.624 -41.985 1.00 27.83 211 HIS A N 1
ATOM 1698 C CA . HIS A 1 211 ? -0.905 10.012 -42.423 1.00 27.83 211 HIS A CA 1
ATOM 1699 C C . HIS A 1 211 ? 0.173 10.435 -43.431 1.00 27.83 211 HIS A C 1
ATOM 1701 O O . HIS A 1 211 ? 1.313 10.752 -43.098 1.00 27.83 211 HIS A O 1
ATOM 1707 N N . LYS A 1 212 ? -0.234 10.483 -44.704 1.00 28.11 212 LYS A N 1
ATOM 1708 C CA . LYS A 1 212 ? 0.457 11.203 -45.777 1.00 28.11 212 LYS A CA 1
ATOM 1709 C C . LYS A 1 212 ? 0.447 12.700 -45.435 1.00 28.11 212 LYS A C 1
ATOM 1711 O O . LYS A 1 212 ? -0.492 13.407 -45.789 1.00 28.11 212 LYS A O 1
ATOM 1716 N N . CYS A 1 213 ? 1.497 13.207 -44.798 1.00 23.83 213 CYS A N 1
ATOM 1717 C CA . CYS A 1 213 ? 1.894 14.587 -45.054 1.00 23.83 213 CYS A CA 1
ATOM 1718 C C . CYS A 1 213 ? 2.629 14.578 -46.392 1.00 23.83 213 CYS A C 1
ATOM 1720 O O . CYS A 1 213 ? 3.724 14.034 -46.505 1.00 23.83 213 CYS A O 1
ATOM 1722 N N . ARG A 1 214 ? 1.974 15.119 -47.424 1.00 27.17 214 ARG A N 1
ATOM 1723 C CA . ARG A 1 214 ? 2.573 15.409 -48.730 1.00 27.17 214 ARG A CA 1
ATOM 1724 C C . ARG A 1 214 ? 3.820 16.269 -48.493 1.00 27.17 214 ARG A C 1
ATOM 1726 O O . ARG A 1 214 ? 3.708 17.465 -48.255 1.00 27.17 214 ARG A O 1
ATOM 1733 N N . ILE A 1 215 ? 4.990 15.653 -48.556 1.00 26.52 215 ILE A N 1
ATOM 1734 C CA . ILE A 1 215 ? 6.215 16.335 -48.950 1.00 26.52 215 ILE A CA 1
ATOM 1735 C C . ILE A 1 215 ? 6.490 15.786 -50.343 1.00 26.52 215 ILE A C 1
ATOM 1737 O O . ILE A 1 215 ? 6.528 14.574 -50.539 1.00 26.52 215 ILE A O 1
ATOM 1741 N N . SER A 1 216 ? 6.505 16.692 -51.314 1.00 25.17 216 SER A N 1
ATOM 1742 C CA . SER A 1 216 ? 6.727 16.425 -52.730 1.00 25.17 216 SER A CA 1
ATOM 1743 C C . SER A 1 216 ? 7.938 15.526 -52.956 1.00 25.17 216 SER A C 1
ATOM 1745 O O . SER A 1 216 ? 8.991 15.737 -52.356 1.00 25.17 216 SER A O 1
ATOM 1747 N N . ASP A 1 217 ? 7.757 14.556 -53.848 1.00 30.14 217 ASP A N 1
ATOM 1748 C CA . ASP A 1 217 ? 8.780 13.655 -54.357 1.00 30.14 217 ASP A CA 1
ATOM 1749 C C . ASP A 1 217 ? 10.007 14.419 -54.872 1.00 30.14 217 ASP A C 1
ATOM 1751 O O . ASP A 1 217 ? 9.959 15.045 -55.928 1.00 30.14 217 ASP A O 1
ATOM 1755 N N . SER A 1 218 ? 11.117 14.322 -54.142 1.00 28.86 218 SER A N 1
ATOM 1756 C CA . SER A 1 218 ? 12.472 14.295 -54.699 1.00 28.86 218 SER A CA 1
ATOM 1757 C C . SER A 1 218 ? 13.473 13.979 -53.585 1.00 28.86 218 SER A C 1
ATOM 1759 O O . SER A 1 218 ? 13.508 14.679 -52.577 1.00 28.86 218 SER A O 1
ATOM 1761 N N . ASN A 1 219 ? 14.306 12.969 -53.838 1.00 24.34 219 ASN A N 1
ATOM 1762 C CA . ASN A 1 219 ? 15.508 12.540 -53.108 1.00 24.34 219 ASN A CA 1
ATOM 1763 C C . ASN A 1 219 ? 15.343 11.412 -52.076 1.00 24.34 219 ASN A C 1
ATOM 1765 O O . ASN A 1 219 ? 14.895 11.576 -50.945 1.00 24.34 219 ASN A O 1
ATOM 1769 N N . LYS A 1 220 ? 15.809 10.236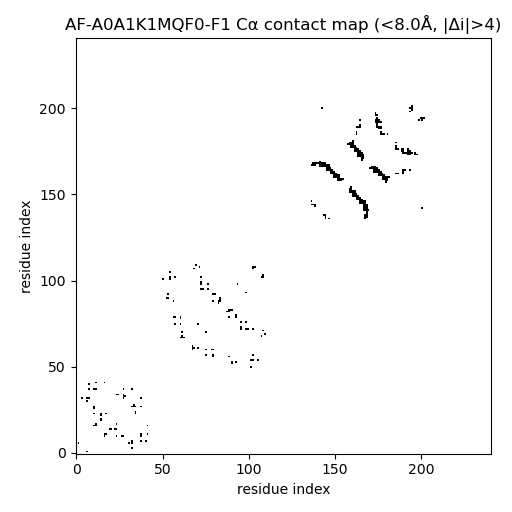 -52.516 1.00 36.88 220 LYS A N 1
ATOM 1770 C CA . LYS A 1 220 ? 16.391 9.181 -51.685 1.00 36.88 220 LYS A CA 1
ATOM 1771 C C . LYS A 1 220 ? 17.595 9.773 -50.941 1.00 36.88 220 LYS A C 1
ATOM 1773 O O . LYS A 1 220 ? 18.510 10.216 -51.616 1.00 36.88 220 LYS A O 1
ATOM 1778 N N . GLU A 1 221 ? 17.621 9.725 -49.614 1.00 28.88 221 GLU A N 1
ATOM 1779 C CA . GLU A 1 221 ? 18.815 9.949 -48.774 1.00 28.88 221 GLU A CA 1
ATOM 1780 C C . GLU A 1 221 ? 18.464 9.412 -47.374 1.00 28.88 221 GLU A C 1
ATOM 1782 O O . GLU A 1 221 ? 17.451 9.788 -46.791 1.00 28.88 221 GLU A O 1
ATOM 1787 N N . VAL A 1 222 ? 19.041 8.288 -46.935 1.00 29.84 222 VAL A N 1
ATOM 1788 C CA . VAL A 1 222 ? 20.339 8.198 -46.238 1.00 29.84 222 VAL A CA 1
ATOM 1789 C C . VAL A 1 222 ? 20.393 9.191 -45.078 1.00 29.84 222 VAL A C 1
ATOM 1791 O O . VAL A 1 222 ? 20.274 10.395 -45.267 1.00 29.84 222 VAL A O 1
ATOM 1794 N N . TRP A 1 223 ? 20.539 8.647 -43.870 1.00 30.02 223 TRP A N 1
ATOM 1795 C CA . TRP A 1 223 ? 20.730 9.376 -42.622 1.00 30.02 223 TRP A CA 1
ATOM 1796 C C . TRP A 1 223 ? 21.908 10.356 -42.742 1.00 30.02 223 TRP A C 1
ATOM 1798 O O . TRP A 1 223 ? 23.053 9.977 -42.515 1.00 30.02 223 TRP A O 1
ATOM 1808 N N . ASP A 1 224 ? 21.627 11.605 -43.113 1.00 27.25 224 ASP A N 1
ATOM 1809 C CA . ASP A 1 224 ? 22.592 12.701 -43.078 1.00 27.25 224 ASP A CA 1
ATOM 1810 C C . ASP A 1 224 ? 22.455 13.475 -41.757 1.00 27.25 224 ASP A C 1
ATOM 1812 O O . ASP A 1 224 ? 21.436 14.114 -41.467 1.00 27.25 224 ASP A O 1
ATOM 1816 N N . ASN A 1 225 ? 23.512 13.407 -40.947 1.00 37.59 225 ASN A N 1
ATOM 1817 C CA . ASN A 1 225 ? 23.650 14.071 -39.651 1.00 37.59 225 ASN A CA 1
ATOM 1818 C C . ASN A 1 225 ? 23.777 15.608 -39.750 1.00 37.59 225 ASN A C 1
ATOM 1820 O O . ASN A 1 225 ? 23.832 16.277 -38.717 1.00 37.59 225 ASN A O 1
ATOM 1824 N N . SER A 1 226 ? 23.757 16.206 -40.946 1.00 31.75 226 SER A N 1
ATOM 1825 C CA . SER A 1 226 ? 23.895 17.662 -41.125 1.00 31.75 226 SER A CA 1
ATOM 1826 C C . SER A 1 226 ? 22.674 18.492 -40.676 1.00 31.75 226 SER A C 1
ATOM 1828 O O . SER A 1 226 ? 22.805 19.674 -40.342 1.00 31.75 226 SER A O 1
ATOM 1830 N N . LYS A 1 227 ? 21.470 17.899 -40.586 1.00 29.88 227 LYS A N 1
ATOM 1831 C CA . LYS A 1 227 ? 20.247 18.627 -40.172 1.00 29.88 227 LYS A CA 1
ATOM 1832 C C . LYS A 1 227 ? 20.131 18.853 -38.662 1.00 29.88 227 LYS A C 1
ATOM 1834 O O . LYS A 1 227 ? 19.469 19.805 -38.245 1.00 29.88 227 LYS A O 1
ATOM 1839 N N . TYR A 1 228 ? 20.811 18.054 -37.837 1.00 34.34 228 TYR A N 1
ATOM 1840 C CA . TYR A 1 228 ? 20.832 18.261 -36.382 1.00 34.34 228 TYR A CA 1
ATOM 1841 C C . TYR A 1 228 ? 21.605 19.531 -35.977 1.00 34.34 228 TYR A C 1
ATOM 1843 O O . TYR A 1 228 ? 21.293 20.146 -34.954 1.00 34.34 228 TYR A O 1
ATOM 1851 N N . GLU A 1 229 ? 22.551 19.998 -36.798 1.00 32.31 229 GLU A N 1
ATOM 1852 C CA . GLU A 1 229 ? 23.357 21.188 -36.495 1.00 32.31 229 GLU A CA 1
ATOM 1853 C C . GLU A 1 229 ?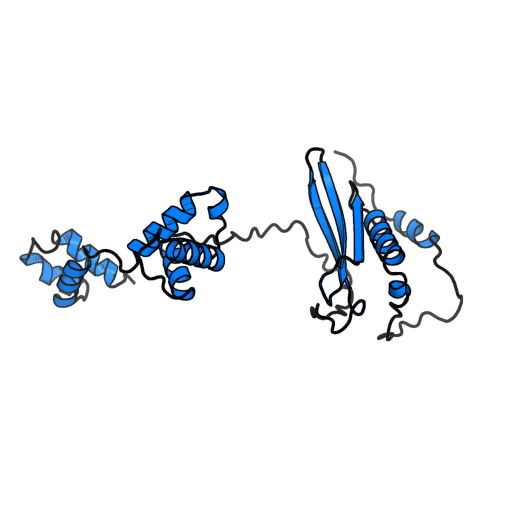 22.662 22.521 -36.814 1.00 32.31 229 GLU A C 1
ATOM 1855 O O . GLU A 1 229 ? 22.980 23.541 -36.196 1.00 32.31 229 GLU A O 1
ATOM 1860 N N . GLN A 1 230 ? 21.646 22.544 -37.686 1.00 34.31 230 GLN A N 1
ATOM 1861 C CA . GLN A 1 230 ? 20.894 23.776 -37.974 1.00 34.31 230 GLN A CA 1
ATOM 1862 C C . GLN A 1 230 ? 19.946 24.191 -36.835 1.00 34.31 230 GLN A C 1
ATOM 1864 O O . GLN A 1 230 ? 19.750 25.389 -36.614 1.00 34.31 230 GLN A O 1
ATOM 1869 N N . CYS A 1 231 ? 19.441 23.246 -36.033 1.00 31.78 231 CYS A N 1
ATOM 1870 C CA . CYS A 1 231 ? 18.619 23.554 -34.853 1.00 31.78 231 CYS A CA 1
ATOM 1871 C C . CYS A 1 231 ? 19.420 24.143 -33.677 1.00 31.78 231 CYS A C 1
ATOM 1873 O O . CYS A 1 231 ? 18.846 24.780 -32.795 1.00 31.78 231 CYS A O 1
ATOM 1875 N N . ARG A 1 232 ? 20.756 24.021 -33.677 1.00 31.69 232 ARG A N 1
ATOM 1876 C CA . ARG A 1 232 ? 21.630 24.597 -32.638 1.00 31.69 232 ARG A CA 1
ATOM 1877 C C . ARG A 1 232 ? 21.769 26.125 -32.716 1.00 31.69 232 ARG A C 1
ATOM 1879 O O . ARG A 1 232 ? 22.242 26.735 -31.761 1.00 31.69 232 ARG A O 1
ATOM 1886 N N . ARG A 1 233 ? 21.356 26.766 -33.819 1.00 33.19 233 ARG A N 1
ATOM 1887 C CA . ARG A 1 233 ? 21.538 28.217 -34.048 1.00 33.19 233 ARG A CA 1
ATOM 1888 C C . ARG A 1 233 ? 20.410 29.124 -33.530 1.00 33.19 233 ARG A C 1
ATOM 1890 O O . ARG A 1 233 ? 20.506 30.334 -33.705 1.00 33.19 233 ARG A O 1
ATOM 1897 N N . LYS A 1 234 ? 19.374 28.597 -32.862 1.00 35.50 234 LYS A N 1
ATOM 1898 C CA . LYS A 1 234 ? 18.253 29.405 -32.325 1.00 35.50 234 LYS A CA 1
ATOM 1899 C C . LYS A 1 234 ? 17.918 29.129 -30.851 1.00 35.50 234 LYS A C 1
ATOM 1901 O O . LYS A 1 234 ? 16.751 29.013 -30.496 1.00 35.50 234 LYS A O 1
ATOM 1906 N N . MET A 1 235 ? 18.921 29.072 -29.975 1.00 28.88 235 MET A N 1
ATOM 1907 C CA . MET A 1 235 ? 18.692 29.218 -28.529 1.00 28.88 235 MET A CA 1
ATOM 1908 C C . MET A 1 235 ? 19.387 30.484 -28.007 1.00 28.88 235 MET A C 1
ATOM 1910 O O . MET A 1 235 ? 20.587 30.650 -28.248 1.00 28.88 235 MET A O 1
ATOM 1914 N N . PRO A 1 236 ? 18.679 31.397 -27.314 1.00 32.09 236 PRO A N 1
ATOM 1915 C CA . PRO A 1 236 ? 19.318 32.533 -26.665 1.00 32.09 236 PRO A CA 1
ATOM 1916 C C . PRO A 1 236 ? 20.235 32.032 -25.543 1.00 32.09 236 PRO A C 1
ATOM 1918 O O . PRO A 1 236 ? 19.831 31.236 -24.697 1.00 32.09 236 PRO A O 1
ATOM 1921 N N . ARG A 1 237 ? 21.486 32.508 -25.544 1.00 34.22 237 ARG A N 1
ATOM 1922 C CA . ARG A 1 237 ? 22.449 32.300 -24.455 1.00 34.22 237 ARG A CA 1
ATOM 1923 C C . ARG A 1 237 ? 21.846 32.845 -23.156 1.00 34.22 237 ARG A C 1
ATOM 1925 O O . ARG A 1 237 ? 21.791 34.061 -22.978 1.00 34.22 237 ARG A O 1
ATOM 1932 N N . GLN A 1 238 ? 21.412 31.972 -22.251 1.00 35.19 238 GLN A N 1
ATOM 1933 C CA . GLN A 1 238 ? 21.169 32.383 -20.871 1.00 35.19 238 GLN A CA 1
ATOM 1934 C C . GLN A 1 238 ? 22.520 32.589 -20.183 1.00 35.19 238 GLN A C 1
ATOM 1936 O O . GLN A 1 238 ? 23.408 31.737 -20.232 1.00 35.19 238 GLN A O 1
ATOM 1941 N N . ARG A 1 239 ? 22.680 33.797 -19.638 1.00 32.34 239 ARG A N 1
ATOM 1942 C CA . ARG A 1 239 ? 23.845 34.266 -18.892 1.00 32.34 239 ARG A CA 1
ATOM 1943 C C . ARG A 1 239 ? 24.050 33.413 -17.642 1.00 32.34 239 ARG A C 1
ATOM 1945 O O . ARG A 1 239 ? 23.089 33.080 -16.957 1.00 32.34 239 ARG A O 1
ATOM 1952 N N . GLN A 1 240 ? 25.316 33.123 -17.366 1.00 31.81 240 GLN A N 1
ATOM 1953 C CA . GLN A 1 240 ? 25.796 32.624 -16.084 1.00 31.81 240 GLN A CA 1
ATOM 1954 C C . GLN A 1 240 ? 25.408 33.588 -14.955 1.00 31.81 240 GLN A C 1
ATOM 1956 O O . GLN A 1 240 ? 25.589 34.801 -15.093 1.00 31.81 240 GLN A O 1
ATOM 1961 N N . MET A 1 241 ? 24.930 33.019 -13.851 1.00 30.38 241 MET A N 1
ATOM 1962 C CA . MET A 1 241 ? 25.107 33.525 -12.492 1.00 30.38 241 MET A CA 1
ATOM 1963 C C . MET A 1 241 ? 25.200 32.329 -11.551 1.00 30.38 241 MET A C 1
ATOM 1965 O O . MET A 1 241 ? 24.418 31.374 -11.765 1.00 30.38 241 MET A O 1
#

Solvent-accessible surface area (backbone atoms only — not comparable to full-atom values): 15210 Å² total; per-residue (Å²): 133,86,50,74,67,58,53,48,51,50,47,31,66,77,18,62,74,58,72,43,60,88,53,48,62,57,49,26,61,76,67,75,43,57,66,65,63,47,54,56,44,60,65,51,67,79,50,77,58,94,57,46,69,59,50,52,51,52,51,48,57,37,68,74,38,87,75,37,72,73,44,47,61,67,55,48,46,50,51,54,52,51,38,39,73,72,64,79,39,90,70,87,80,72,58,65,71,54,50,41,52,51,34,54,76,73,63,56,57,83,74,80,78,81,72,84,80,61,86,78,72,80,64,87,83,59,81,73,74,80,68,83,54,74,88,56,68,72,33,98,46,79,84,74,39,72,50,72,53,76,47,84,41,85,51,96,93,46,58,35,28,39,27,40,31,29,27,27,47,80,62,49,73,51,16,60,29,77,36,76,54,95,50,71,63,42,55,51,48,14,53,51,40,19,40,72,72,38,65,72,61,79,64,74,61,81,87,66,86,92,68,87,74,89,69,81,93,77,80,92,74,76,97,66,75,69,66,69,61,64,69,69,78,78,66,84,84,79,76,90,129

Radius of gyration: 32.11 Å; Cα contacts (8 Å, |Δi|>4): 203; chains: 1; bounding box: 63×55×95 Å

=== Feature glossary ===
The record interleaves many kinds of information about one protein. Here is each kind framed as the question it answers.

Q: What does the local fold look like, residue by residue?
A: The Foldseek 3Di string encodes local tertiary geometry as a 20-letter alphabet — one character per residue — derived from the relative positions of nearby Cα atoms. Unlike the amino-acid sequence, 3Di is a direct function of the 3D structure, so two proteins with the same fold have similar 3Di strings even at low sequence identity.

Q: Which residues are in helices, strands, or loops?
A: The SS8 string is DSSP's per-residue secondary-structure call. α-helix (H) means an i→i+4 H-bond ladder; β-strand (E) means the residue participates in a β-sheet; 3₁₀ (G) and π (I) are tighter and wider helices; T/S are turns/bends; '-' is loop.

Q: How big and how compact is the whole molecule?
A: Radius of gyration (Rg) is the root-mean-square distance of Cα atoms from their centroid — a single number for overall size and compactness. A globular domain of N residues has Rg ≈ 2.2·N^0.38 Å; an extended or disordered chain has a much larger Rg. The Cα contact count is the number of residue pairs whose Cα atoms are within 8 Å and are more than four positions apart in sequence — a standard proxy for tertiary packing density. The bounding box is the smallest axis-aligned box enclosing all Cα atoms.

Q: Where is each backbone atom in 3D?
A: Structure coordinates are given as an mmCIF _atom_site loop: one row per atom with element, residue name, chain id, sequence number, and x/y/z position in Å. Only the four main-chain atoms per residue are included here; side chains are omitted to keep the record compact.

Q: What is the amino-acid chain?
A: Primary structure: the covalent order of the twenty standard amino acids along the backbone. Two proteins with the same sequence will (almost always) fold to the same structure; two with 30% identity often share a fold but not the details.

Q: What if only a Cα trace is available?
A: Three-state secondary structure (P-SEA) collapses the eight DSSP classes into helix (a), strand (b), and coil (c). P-SEA assigns these from Cα geometry alone — distances and angles — without requiring backbone oxygens, so it works on any Cα trace.

Q: What family and function is it annotated with?
A: Database cross-references. InterPro integrates a dozen domain/family signature databases into unified entries with residue-range hits. GO terms attach function/process/location labels with evidence codes. CATH codes position the fold in a four-level structural taxonomy. Organism is the NCBI-taxonomy species name.

Q: How confident is the AlphaFold model at each residue?
A: pLDDT is the predicted lDDT-Cα score: AlphaFold's confidence that the local environment of each residue (all inter-atomic distances within 15 Å) is correctly placed. It is a per-residue number between 0 and 100, with higher meaning more reliable.

Q: How mobile is each atom in the crystal?
A: B-factor (Debye–Waller factor) reflects atomic displacement in the crystal lattice. It is an experimental observable (units Å²), not a prediction; low values mean the atom is pinned down, high values mean it moves or is heterogeneous across the crystal.

Q: Which residues are buried vs exposed?
A: SASA measures how much of the protein is reachable by solvent. It is computed by rolling a water-sized probe over the atomic surface and summing the exposed area (Å²). Per-residue SASA distinguishes core (buried, low SASA) from surface (exposed, high SASA) residues; total SASA is a whole-molecule size measure.

Q: What do the diagnostic plots show?
A: Plot images: a contact map (which residues are close in 3D, as an N×N binary image), a Ramachandran scatter (backbone torsion angles, revealing secondary-structure composition at a glance), and — for AlphaFold structures — a PAE heatmap (pairwise prediction confidence).

Q: What known structures does this most resemble?
A: The Foldseek neighbor list gives the closest experimentally determined structures in the PDB, ranked by structural alignment. TM-score near 1 means near-identical fold; near 0.3 means only rough topology match. This is how one finds what a novel AlphaFold prediction most resembles in the solved-structure universe.

Q: Are the domains correctly placed relative to each other?
A: Predicted aligned error is AlphaFold's pairwise confidence. Unlike pLDDT (per-residue), PAE is per-residue-pair and captures whether two parts of the structure are correctly placed relative to each other. Units are ångströms of expected positional error.

Q: What do the rendered images show?
A: Structure images are PyMOL renders from six orthogonal camera directions. Cartoon representation draws helices as coils and strands as arrows; sticks shows the backbone as bonds; surface shows the solvent-excluded envelope. Rainbow coloring maps sequence position to hue (blue→red, N→C); chain coloring assigns a distinct color per polypeptide.

Q: What are the backbone torsion angles?
A: φ (phi) and ψ (psi) are the two rotatable backbone dihedrals per residue: φ is the C(i-1)–N–Cα–C torsion, ψ is the N–Cα–C–N(i+1) torsion, both in degrees on (−180°, 180°]. α-helical residues cluster near (−60°, −45°); β-strand residues near (−120°, +130°). A Ramachandran plot is simply a scatter of (φ, ψ) for every residue.